Protein AF-A0A5S3SLP8-F1 (afdb_monomer_lite)

pLDDT: mean 83.0, std 17.19, range [32.06, 98.44]

Secondary structure (DSSP, 8-state):
-PPPEEEEETTT--EEEE---TTS------TTPPEEEEEEEE-TTT--EEEEEEEE-TTSS-EEEEESSEEEPPTT--HHHHHHHHHHHHHHHHHHHHHSTT---SHHHHHHHHHHHHHHHHHHHHHHHHHHHHT-HHHHHHHHHH-TTTTT----HHHHHH-TTHHHHHHHHHHHT--TT-HHHHHHHHHHHH---HHHHTTTTHHHHHHHHHHHHHHHHSTTB-TTSPBPP--HHHHHHHHHHHHHHHHHHHHHHHHHHHHHHHHHTT---

Radius of gyration: 22.59 Å; chains: 1; bounding box: 70×37×60 Å

Structure (mmCIF, N/CA/C/O backbone):
data_AF-A0A5S3SLP8-F1
#
_entry.id   AF-A0A5S3SLP8-F1
#
loop_
_atom_site.group_PDB
_atom_site.id
_atom_site.type_symbol
_atom_site.label_atom_id
_atom_site.label_alt_id
_atom_site.label_comp_id
_atom_site.label_asym_id
_atom_site.label_entity_id
_atom_site.label_seq_id
_atom_site.pdbx_PDB_ins_code
_atom_site.Cartn_x
_atom_site.Cartn_y
_atom_site.Cartn_z
_atom_site.occupancy
_atom_site.B_iso_or_equiv
_atom_site.auth_seq_id
_atom_site.auth_comp_id
_atom_site.auth_asym_id
_atom_site.auth_atom_id
_atom_site.pdbx_PDB_model_num
ATOM 1 N N . MET A 1 1 ? 23.711 5.338 30.219 1.00 40.81 1 MET A N 1
ATOM 2 C CA . MET A 1 1 ? 22.998 4.107 29.838 1.00 40.81 1 MET A CA 1
ATOM 3 C C . MET A 1 1 ? 23.118 4.057 28.333 1.00 40.81 1 MET A C 1
ATOM 5 O O . MET A 1 1 ? 22.823 5.072 27.714 1.00 40.81 1 MET A O 1
ATOM 9 N N . TYR A 1 2 ? 23.737 3.015 27.787 1.00 51.19 2 TYR A N 1
ATOM 10 C CA . TYR A 1 2 ? 23.925 2.900 26.341 1.00 51.19 2 TYR A CA 1
ATOM 11 C C . TYR A 1 2 ? 22.538 2.791 25.693 1.00 51.19 2 TYR A C 1
ATOM 13 O O . TYR A 1 2 ? 21.672 2.130 26.258 1.00 51.19 2 TYR A O 1
ATOM 21 N N . GLY A 1 3 ? 22.285 3.530 24.610 1.00 61.84 3 GLY A N 1
ATOM 22 C CA . GLY A 1 3 ? 20.971 3.528 23.962 1.00 61.84 3 GLY A CA 1
ATOM 23 C C . GLY A 1 3 ? 20.686 2.173 23.315 1.00 61.84 3 GLY A C 1
ATOM 24 O O . GLY A 1 3 ? 21.579 1.604 22.684 1.00 61.84 3 GLY A O 1
ATOM 25 N N . ASN A 1 4 ? 19.460 1.672 23.463 1.00 70.31 4 ASN A N 1
ATOM 26 C CA . ASN A 1 4 ? 19.037 0.428 22.827 1.00 70.31 4 ASN A CA 1
ATOM 27 C C . ASN A 1 4 ? 18.799 0.637 21.326 1.00 70.31 4 ASN A C 1
ATOM 29 O O . ASN A 1 4 ? 18.363 1.697 20.862 1.00 70.31 4 ASN A O 1
ATOM 33 N N . ILE A 1 5 ? 19.108 -0.397 20.547 1.00 73.75 5 ILE A N 1
ATOM 34 C CA . ILE A 1 5 ? 18.781 -0.478 19.129 1.00 73.75 5 ILE A CA 1
ATOM 35 C C . ILE A 1 5 ? 17.391 -1.081 18.995 1.00 73.75 5 ILE A C 1
ATOM 37 O O . ILE A 1 5 ? 17.247 -2.290 19.146 1.00 73.75 5 ILE A O 1
ATOM 41 N N . GLU A 1 6 ? 16.388 -0.266 18.671 1.00 76.25 6 GLU A N 1
ATOM 42 C CA . GLU A 1 6 ? 15.021 -0.736 18.433 1.00 76.25 6 GLU A CA 1
ATOM 43 C C . GLU A 1 6 ? 14.650 -0.674 16.949 1.00 76.25 6 GLU A C 1
ATOM 45 O O . GLU A 1 6 ? 14.863 0.329 16.262 1.00 76.25 6 GLU A O 1
ATOM 50 N N . PHE A 1 7 ? 14.113 -1.775 16.422 1.00 70.12 7 PHE A N 1
ATOM 51 C CA . PHE A 1 7 ? 13.743 -1.869 15.013 1.00 70.12 7 PHE A CA 1
ATOM 52 C C . PHE A 1 7 ? 12.682 -2.929 14.746 1.00 70.12 7 PHE A C 1
ATOM 54 O O . PHE A 1 7 ? 12.638 -3.984 15.383 1.00 70.12 7 PHE A O 1
ATOM 61 N N . TYR A 1 8 ? 11.861 -2.680 13.729 1.00 66.75 8 TYR A N 1
ATOM 62 C CA . TYR A 1 8 ? 10.931 -3.684 13.232 1.00 66.75 8 TYR A CA 1
ATOM 63 C C . TYR A 1 8 ? 11.592 -4.601 12.217 1.00 66.75 8 TYR A C 1
ATOM 65 O O . TYR A 1 8 ? 12.305 -4.172 11.305 1.00 66.75 8 TYR A O 1
ATOM 73 N N . CYS A 1 9 ? 11.296 -5.889 12.342 1.00 69.38 9 CYS A N 1
ATOM 74 C CA . CYS A 1 9 ? 11.726 -6.874 11.378 1.00 69.38 9 CYS A CA 1
ATOM 75 C C . CYS A 1 9 ? 11.052 -6.614 10.026 1.00 69.38 9 CYS A C 1
ATOM 77 O O . CYS A 1 9 ? 9.853 -6.845 9.882 1.00 69.38 9 CYS A O 1
ATOM 79 N N . SER A 1 10 ? 11.826 -6.248 9.003 1.00 64.38 10 SER A N 1
ATOM 80 C CA . SER A 1 10 ? 11.331 -6.050 7.628 1.00 64.38 10 SER A CA 1
ATOM 81 C C . SER A 1 10 ? 10.645 -7.279 7.020 1.00 64.38 10 SER A C 1
ATOM 83 O O . SER A 1 10 ? 9.911 -7.164 6.042 1.00 64.38 10 SER A O 1
ATOM 85 N N . ARG A 1 11 ? 10.854 -8.465 7.605 1.00 64.56 11 ARG A N 1
ATOM 86 C CA . ARG A 1 11 ? 10.256 -9.723 7.155 1.00 64.56 11 ARG A CA 1
ATOM 87 C C . ARG A 1 11 ? 8.951 -10.098 7.864 1.00 64.56 11 ARG A C 1
ATOM 89 O O . ARG A 1 11 ? 8.099 -10.708 7.226 1.00 64.56 11 ARG A O 1
ATOM 96 N N . CYS A 1 12 ? 8.804 -9.824 9.161 1.00 67.94 12 CYS A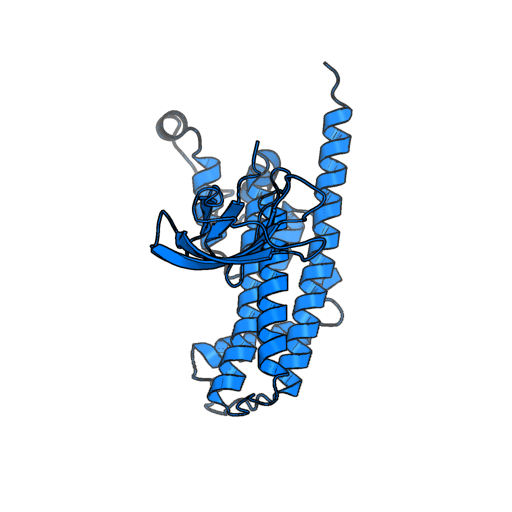 N 1
ATOM 97 C CA . CYS A 1 12 ? 7.648 -10.298 9.945 1.00 67.94 12 CYS A CA 1
ATOM 98 C C . CYS A 1 12 ? 6.959 -9.231 10.802 1.00 67.94 12 CYS A C 1
ATOM 100 O O . CYS A 1 12 ? 5.946 -9.538 11.419 1.00 67.94 12 CYS A O 1
ATOM 102 N N . GLY A 1 13 ? 7.482 -8.004 10.845 1.00 59.94 13 GLY A N 1
ATOM 103 C CA . GLY A 1 13 ? 6.907 -6.902 11.615 1.00 59.94 13 GLY A CA 1
ATOM 104 C C . GLY A 1 13 ? 7.132 -6.980 13.127 1.00 59.94 13 GLY A C 1
ATOM 105 O O . GLY A 1 13 ? 6.641 -6.118 13.839 1.00 59.94 13 GLY A O 1
ATOM 106 N N . GLU A 1 14 ? 7.868 -7.974 13.634 1.00 75.62 14 GLU A N 1
ATOM 107 C CA . GLU A 1 14 ? 8.203 -8.066 15.063 1.00 75.62 14 GLU A CA 1
ATOM 108 C C . GLU A 1 14 ? 9.099 -6.903 15.504 1.00 75.62 14 GLU A C 1
ATOM 110 O O . GLU A 1 14 ? 10.076 -6.596 14.811 1.00 75.62 14 GLU A O 1
ATOM 115 N N . LEU A 1 15 ? 8.821 -6.311 16.668 1.00 76.38 15 LEU A N 1
ATOM 116 C CA . LEU A 1 15 ? 9.717 -5.354 17.317 1.00 76.38 15 LEU A CA 1
ATOM 117 C C . LEU A 1 15 ? 10.920 -6.093 17.920 1.00 76.38 15 LEU A C 1
ATOM 119 O O . LEU A 1 15 ? 10.766 -7.035 18.692 1.00 76.38 15 LEU A O 1
ATOM 123 N N . ASN A 1 16 ? 12.129 -5.664 17.575 1.00 79.00 16 ASN A N 1
ATOM 124 C CA . ASN A 1 16 ? 13.376 -6.196 18.115 1.00 79.00 16 ASN A CA 1
ATOM 125 C C . ASN A 1 16 ? 14.099 -5.089 18.877 1.00 79.00 16 ASN A C 1
ATOM 127 O O . ASN A 1 16 ? 14.051 -3.931 18.468 1.00 79.00 16 ASN A O 1
ATOM 131 N N . SER A 1 17 ? 14.776 -5.470 19.957 1.00 81.62 17 SER A N 1
ATOM 132 C CA . SER A 1 17 ? 15.609 -4.587 20.768 1.00 81.62 17 SER A CA 1
ATOM 133 C C . SER A 1 17 ? 16.965 -5.254 20.985 1.00 81.62 17 SER A C 1
ATOM 135 O O . SER A 1 17 ? 17.019 -6.462 21.237 1.00 81.62 17 SER A O 1
ATOM 137 N N . HIS A 1 18 ? 18.051 -4.500 20.835 1.00 78.62 18 HIS A N 1
ATOM 138 C CA . HIS A 1 18 ? 19.418 -4.998 20.982 1.00 78.62 18 HIS A CA 1
ATOM 139 C C . HIS A 1 18 ? 20.309 -3.976 21.686 1.00 78.62 18 HIS A C 1
ATOM 141 O O . HIS A 1 18 ? 20.319 -2.801 21.324 1.00 78.62 18 HIS A O 1
ATOM 147 N N . GLU A 1 19 ? 21.073 -4.436 22.671 1.00 76.31 19 GLU A N 1
ATOM 148 C CA . GLU A 1 19 ? 22.111 -3.646 23.334 1.00 76.31 19 GLU A CA 1
ATOM 149 C C . GLU A 1 19 ? 23.450 -3.865 22.607 1.00 76.31 19 GLU A C 1
ATOM 151 O O . GLU A 1 19 ? 23.883 -5.015 22.506 1.00 76.31 19 GLU A O 1
ATOM 156 N N . PRO A 1 20 ? 24.120 -2.805 22.109 1.00 68.81 20 PRO A N 1
ATOM 157 C CA . PRO A 1 20 ? 25.417 -2.935 21.444 1.00 68.81 20 PRO A CA 1
ATOM 158 C C . PRO A 1 20 ? 26.460 -3.593 22.356 1.00 68.81 20 PRO A C 1
ATOM 160 O O . PRO A 1 20 ? 26.571 -3.258 23.541 1.00 68.81 20 PRO A O 1
ATOM 163 N N . ASP A 1 21 ? 27.254 -4.508 21.801 1.00 63.97 21 ASP A N 1
ATOM 164 C CA . ASP A 1 21 ? 28.176 -5.330 22.585 1.00 63.97 21 ASP A CA 1
ATOM 165 C C . ASP A 1 21 ? 29.423 -4.512 22.981 1.00 63.97 21 ASP A C 1
ATOM 167 O O . ASP A 1 21 ? 30.331 -4.276 22.188 1.00 63.97 21 ASP A O 1
ATOM 171 N N . SER A 1 22 ? 29.473 -4.034 24.228 1.00 56.09 22 SER A N 1
ATOM 172 C CA . SER A 1 22 ? 30.515 -3.103 24.711 1.00 56.09 22 SER A CA 1
ATOM 173 C C . SER A 1 22 ? 31.874 -3.747 25.047 1.00 56.09 22 SER A C 1
ATOM 175 O O . SER A 1 22 ? 32.795 -3.042 25.463 1.00 56.09 22 SER A O 1
ATOM 177 N N . ASN A 1 23 ? 32.010 -5.072 24.902 1.00 52.19 23 ASN A N 1
ATOM 178 C CA . ASN A 1 23 ? 33.017 -5.861 25.625 1.00 52.19 23 ASN A CA 1
ATOM 179 C C . ASN A 1 23 ? 34.124 -6.542 24.802 1.00 52.19 23 ASN A C 1
ATOM 181 O O . ASN A 1 23 ? 34.893 -7.299 25.391 1.00 52.19 23 ASN A O 1
ATOM 185 N N . ASN A 1 24 ? 34.290 -6.275 23.505 1.00 41.56 24 ASN A N 1
ATOM 186 C CA . ASN A 1 24 ? 35.429 -6.831 22.759 1.00 41.56 24 ASN A CA 1
ATOM 187 C C . ASN A 1 24 ? 36.393 -5.736 22.280 1.00 41.56 24 ASN A C 1
ATOM 189 O O . ASN A 1 24 ? 36.120 -5.028 21.321 1.00 41.56 24 ASN A O 1
ATOM 193 N N . ASP A 1 25 ? 37.523 -5.626 22.990 1.00 46.84 25 ASP A N 1
ATOM 194 C CA . ASP A 1 25 ? 38.780 -4.969 22.602 1.00 46.84 25 ASP A CA 1
ATOM 195 C C . ASP A 1 25 ? 38.678 -3.599 21.901 1.00 46.84 25 ASP A C 1
ATOM 197 O O . ASP A 1 25 ? 39.243 -3.381 20.830 1.00 46.84 25 ASP A O 1
ATOM 201 N N . LEU A 1 26 ? 38.111 -2.612 22.605 1.00 45.84 26 LEU A N 1
ATOM 202 C CA . LEU A 1 26 ? 38.435 -1.185 22.430 1.00 45.84 26 LEU A CA 1
ATOM 203 C C . LEU A 1 26 ? 39.895 -0.925 22.852 1.00 45.84 26 LEU A C 1
ATOM 205 O O . LEU A 1 26 ? 40.196 -0.258 23.846 1.00 45.84 26 LEU A O 1
ATOM 209 N N . SER A 1 27 ? 40.835 -1.502 22.112 1.00 41.22 27 SER A N 1
ATOM 210 C CA . SER A 1 27 ? 42.253 -1.198 22.234 1.00 41.22 27 SER A CA 1
ATOM 211 C C . SER A 1 27 ? 42.516 0.164 21.595 1.00 41.22 27 SER A C 1
ATOM 213 O O . SER A 1 27 ? 42.916 0.256 20.446 1.00 41.22 27 SER A O 1
ATOM 215 N N . LEU A 1 28 ? 42.246 1.216 22.380 1.00 42.84 28 LEU A N 1
ATOM 216 C CA . LEU A 1 28 ? 42.782 2.580 22.280 1.00 42.84 28 LEU A CA 1
ATOM 217 C C . LEU A 1 28 ? 43.239 2.979 20.864 1.00 42.84 28 LEU A C 1
ATOM 219 O O . LEU A 1 28 ? 44.439 3.118 20.611 1.00 42.84 28 LEU A O 1
ATOM 223 N N . ALA A 1 29 ? 42.288 3.185 19.952 1.00 41.22 29 ALA A N 1
ATOM 224 C CA . ALA A 1 29 ? 42.573 3.923 18.733 1.00 41.22 29 ALA A CA 1
ATOM 225 C C . ALA A 1 29 ? 42.853 5.389 19.099 1.00 41.22 29 ALA A C 1
ATOM 227 O O . ALA A 1 29 ? 42.194 6.001 19.941 1.00 41.22 29 ALA A O 1
ATOM 228 N N . ILE A 1 30 ? 43.928 5.890 18.512 1.00 48.06 30 ILE A N 1
ATOM 229 C CA . ILE A 1 30 ? 44.564 7.177 18.769 1.00 48.06 30 ILE A CA 1
ATOM 230 C C . ILE A 1 30 ? 43.663 8.303 18.234 1.00 48.06 30 ILE A C 1
ATOM 232 O O . ILE A 1 30 ? 43.113 8.166 17.151 1.00 48.06 30 ILE A O 1
ATOM 236 N N . ASP A 1 31 ? 43.534 9.386 19.009 1.00 48.47 31 ASP A N 1
ATOM 237 C CA . ASP A 1 31 ? 42.938 10.696 18.684 1.00 48.47 31 ASP A CA 1
ATOM 238 C C . ASP A 1 31 ? 42.087 10.805 17.395 1.00 48.47 31 ASP A C 1
ATOM 240 O O . ASP A 1 31 ? 42.605 11.012 16.298 1.00 48.47 31 ASP A O 1
ATOM 244 N N . GLY A 1 32 ? 40.760 10.852 17.567 1.00 51.91 32 GLY A N 1
ATOM 245 C CA . GLY A 1 32 ? 39.862 11.597 16.672 1.00 51.91 32 GLY A CA 1
ATOM 246 C C . GLY A 1 32 ? 39.169 10.839 15.534 1.00 51.91 32 GLY A C 1
ATOM 247 O O . GLY A 1 32 ? 38.453 11.483 14.768 1.00 51.91 32 GLY A O 1
ATOM 248 N N . GLU A 1 33 ? 39.321 9.519 15.412 1.00 52.38 33 GLU A N 1
ATOM 249 C CA . GLU A 1 33 ? 38.606 8.726 14.397 1.00 52.38 33 GLU A CA 1
ATOM 250 C C . GLU A 1 33 ? 37.292 8.128 14.937 1.00 52.38 33 GLU A C 1
ATOM 252 O O . GLU A 1 33 ? 37.231 7.632 16.061 1.00 52.38 33 GLU A O 1
ATOM 257 N N . VAL A 1 34 ? 36.224 8.196 14.129 1.00 55.41 34 VAL A N 1
ATOM 258 C CA . VAL A 1 34 ? 34.933 7.540 14.403 1.00 55.41 34 VAL A CA 1
ATOM 259 C C . VAL A 1 34 ? 35.096 6.046 14.138 1.00 55.41 34 VAL A C 1
ATOM 261 O O . VAL A 1 34 ? 35.425 5.641 13.024 1.00 55.41 34 VAL A O 1
ATOM 264 N N . GLU A 1 35 ? 34.880 5.223 15.160 1.00 60.88 35 GLU A N 1
ATOM 265 C CA . GLU A 1 35 ? 35.029 3.772 15.052 1.00 60.88 35 GLU A CA 1
ATOM 266 C C . GLU A 1 35 ? 33.720 3.155 14.549 1.00 60.88 35 GLU A C 1
ATOM 268 O O . GLU A 1 35 ? 32.666 3.400 15.136 1.00 60.88 35 GLU A O 1
ATOM 273 N N . HIS A 1 36 ? 33.781 2.379 13.461 1.00 63.38 36 HIS A N 1
ATOM 274 C CA . HIS A 1 36 ? 32.626 1.726 12.837 1.00 63.38 36 HIS A CA 1
ATOM 275 C C . HIS A 1 36 ? 32.693 0.204 13.025 1.00 63.38 36 HIS A C 1
ATOM 277 O O . HIS A 1 36 ? 33.686 -0.428 12.661 1.00 63.38 36 HIS A O 1
ATOM 283 N N . GLN A 1 37 ? 31.611 -0.399 13.509 1.00 73.31 37 GLN A N 1
ATOM 284 C CA . GLN A 1 37 ? 31.454 -1.839 13.689 1.00 73.31 37 GLN A CA 1
ATOM 285 C C . GLN A 1 37 ? 30.209 -2.329 12.951 1.00 73.31 37 GLN A C 1
ATOM 287 O O . GLN A 1 37 ? 29.137 -1.743 13.060 1.00 73.31 37 GLN A O 1
ATOM 292 N N . LEU A 1 38 ? 30.339 -3.430 12.213 1.00 70.88 38 LEU A N 1
ATOM 293 C CA . LEU A 1 38 ? 29.199 -4.125 11.621 1.00 70.88 38 LEU A CA 1
ATOM 294 C C . LEU A 1 38 ? 28.764 -5.265 12.546 1.00 70.88 38 LEU A C 1
ATOM 296 O O . LEU A 1 38 ? 29.514 -6.218 12.754 1.00 70.88 38 LEU A O 1
ATOM 300 N N . GLU A 1 39 ? 27.540 -5.195 13.048 1.00 80.38 39 GLU A N 1
ATOM 301 C CA . GLU A 1 39 ? 26.877 -6.265 13.786 1.00 80.38 39 GLU A CA 1
ATOM 302 C C . GLU A 1 39 ? 25.822 -6.954 12.911 1.00 80.38 39 GLU A C 1
ATOM 304 O O . GLU A 1 39 ? 25.198 -6.336 12.045 1.00 80.38 39 GLU A O 1
ATOM 309 N N . ILE A 1 40 ? 25.619 -8.256 13.129 1.00 81.56 40 ILE A N 1
ATOM 310 C CA . ILE A 1 40 ? 24.535 -9.017 12.500 1.00 81.56 40 ILE A CA 1
ATOM 311 C C . ILE A 1 40 ? 23.567 -9.453 13.595 1.00 81.56 40 ILE A C 1
ATOM 313 O O . ILE A 1 40 ? 23.874 -10.342 14.388 1.00 81.56 40 ILE A O 1
ATOM 317 N N . LEU A 1 41 ? 22.389 -8.836 13.610 1.00 84.38 41 LEU A N 1
ATOM 318 C CA . LEU A 1 41 ? 21.315 -9.132 14.555 1.00 84.38 41 LEU A CA 1
ATOM 319 C C . LEU A 1 41 ? 20.297 -10.061 13.909 1.00 84.38 41 LEU A C 1
ATOM 321 O O . LEU A 1 41 ? 20.067 -9.975 12.710 1.00 84.38 41 LEU A O 1
ATOM 325 N N . ASN A 1 42 ? 19.646 -10.928 14.680 1.00 84.50 42 ASN A N 1
ATOM 326 C CA . ASN A 1 42 ? 18.599 -11.806 14.155 1.00 84.50 42 ASN A CA 1
ATOM 327 C C . ASN A 1 42 ? 17.248 -11.442 14.763 1.00 84.50 42 ASN A C 1
ATOM 329 O O . ASN A 1 42 ? 17.159 -11.225 15.969 1.00 84.50 42 ASN A O 1
ATOM 333 N N . CYS A 1 43 ? 16.190 -11.435 13.945 1.00 81.00 43 CYS A N 1
ATOM 334 C CA . CYS A 1 43 ? 14.832 -11.261 14.453 1.00 81.00 43 CYS A CA 1
ATOM 335 C C . CYS A 1 43 ? 14.511 -12.334 15.500 1.00 81.00 43 CYS A C 1
ATOM 337 O O . CYS A 1 43 ? 14.633 -13.526 15.210 1.00 81.00 43 CYS A O 1
ATOM 339 N N . THR A 1 44 ? 14.017 -11.921 16.663 1.00 87.38 44 THR A N 1
ATOM 340 C CA . THR A 1 44 ? 13.615 -12.807 17.764 1.00 87.38 44 THR A CA 1
ATOM 341 C C . THR A 1 44 ? 12.474 -13.752 17.385 1.00 87.38 44 THR A C 1
ATOM 343 O O . THR A 1 44 ? 12.411 -14.870 17.890 1.00 87.38 44 THR A O 1
ATOM 346 N N . ASN A 1 45 ? 11.599 -13.334 16.466 1.00 82.25 45 ASN A N 1
ATOM 347 C CA . ASN A 1 45 ? 10.458 -14.122 16.004 1.00 82.25 45 ASN A CA 1
ATOM 348 C C . ASN A 1 45 ? 10.798 -15.000 14.782 1.00 82.25 45 ASN A C 1
ATOM 350 O O . ASN A 1 45 ? 10.649 -16.219 14.828 1.00 82.25 45 ASN A O 1
ATOM 354 N N . CYS A 1 46 ? 11.293 -14.416 13.682 1.00 81.50 46 CYS A N 1
ATOM 355 C CA . CYS A 1 46 ? 11.476 -15.152 12.418 1.00 81.50 46 CYS A CA 1
ATOM 356 C C . CYS A 1 46 ? 12.931 -15.490 12.046 1.00 81.50 46 CYS A C 1
ATOM 358 O O . CYS A 1 46 ? 13.163 -16.112 11.006 1.00 81.50 46 CYS A O 1
ATOM 360 N N . GLY A 1 47 ? 13.912 -15.054 12.843 1.00 84.62 47 GLY A N 1
ATOM 361 C CA . GLY A 1 47 ? 15.336 -15.304 12.600 1.00 84.62 47 GLY A CA 1
ATOM 362 C C . GLY A 1 47 ? 15.931 -14.580 11.388 1.00 84.62 47 GLY A C 1
ATOM 363 O O . GLY A 1 47 ? 17.008 -14.953 10.935 1.00 84.62 47 GLY A O 1
ATOM 364 N N . ASN A 1 48 ? 15.244 -13.582 10.817 1.00 79.50 48 ASN A N 1
ATOM 365 C CA . ASN A 1 48 ? 15.794 -12.787 9.717 1.00 79.50 48 ASN A CA 1
ATOM 366 C C . ASN A 1 48 ? 17.050 -12.026 10.177 1.00 79.50 48 ASN A C 1
ATOM 368 O O . ASN A 1 48 ? 16.948 -11.344 11.198 1.00 79.50 48 ASN A O 1
ATOM 372 N N . PRO A 1 49 ? 18.183 -12.106 9.460 1.00 82.62 49 PRO A N 1
ATOM 373 C CA . PRO A 1 49 ? 19.374 -11.348 9.811 1.00 82.62 49 PRO A CA 1
ATOM 374 C C . PRO A 1 49 ? 19.233 -9.874 9.403 1.00 82.62 49 PRO A C 1
ATOM 376 O O . PRO A 1 49 ? 18.657 -9.565 8.363 1.00 82.62 49 PRO A O 1
ATOM 379 N N . PHE A 1 50 ? 19.803 -8.980 10.204 1.00 76.19 50 PHE A N 1
ATOM 380 C CA . PHE A 1 50 ? 19.908 -7.544 9.973 1.00 76.19 50 PHE A CA 1
ATOM 381 C C . PHE A 1 50 ? 21.354 -7.132 10.125 1.00 76.19 50 PHE A C 1
ATOM 383 O O . PHE A 1 50 ? 21.981 -7.415 11.142 1.00 76.19 50 PHE A O 1
ATOM 390 N N . GLN A 1 51 ? 21.867 -6.430 9.128 1.00 78.81 51 GLN A N 1
ATOM 391 C CA . GLN A 1 51 ? 23.165 -5.786 9.227 1.00 78.81 51 GLN A CA 1
ATOM 392 C C . GLN A 1 51 ? 22.995 -4.418 9.881 1.00 78.81 51 GLN A C 1
ATOM 394 O O . GLN A 1 51 ? 22.239 -3.585 9.379 1.00 78.81 51 GLN A O 1
ATOM 399 N N . VAL A 1 52 ? 23.694 -4.203 10.989 1.00 76.00 52 VAL A N 1
ATOM 400 C CA . VAL A 1 52 ? 23.669 -2.967 11.767 1.00 76.00 52 VAL A CA 1
ATOM 401 C C . VAL A 1 52 ? 25.067 -2.390 11.804 1.00 76.00 52 VAL A C 1
ATOM 403 O O . VAL A 1 52 ? 25.986 -3.015 12.317 1.00 76.00 52 VAL A O 1
ATOM 406 N N . HIS A 1 53 ? 25.238 -1.197 11.256 1.00 71.44 53 HIS A N 1
ATOM 407 C CA . HIS A 1 53 ? 26.476 -0.443 11.402 1.00 71.44 53 HIS A CA 1
ATOM 408 C C . HIS A 1 53 ? 26.372 0.402 12.658 1.00 71.44 53 HIS A C 1
ATOM 410 O O . HIS A 1 53 ? 25.531 1.290 12.696 1.00 71.44 53 HIS A O 1
ATOM 416 N N . VAL A 1 54 ? 27.198 0.134 13.661 1.00 71.88 54 VAL A N 1
ATOM 417 C CA . VAL A 1 54 ? 27.311 0.893 14.907 1.00 71.88 54 VAL A CA 1
ATOM 418 C C . VAL A 1 54 ? 28.553 1.772 14.816 1.00 71.88 54 VAL A C 1
ATOM 420 O O . VAL A 1 54 ? 29.619 1.308 14.428 1.00 71.88 54 VAL A O 1
ATOM 423 N N . SER A 1 55 ? 28.422 3.051 15.136 1.00 68.44 55 SER A N 1
ATOM 424 C CA . SER A 1 55 ? 29.501 4.032 15.126 1.00 68.44 55 SER A CA 1
ATOM 425 C C . SER A 1 55 ? 29.622 4.661 16.505 1.00 68.44 55 SER A C 1
ATOM 427 O O . SER A 1 55 ? 28.617 5.075 17.083 1.00 68.44 55 SER A O 1
ATOM 429 N N . LYS A 1 56 ? 30.839 4.742 17.038 1.00 65.88 56 LYS A N 1
ATOM 430 C CA . LYS A 1 56 ? 31.106 5.402 18.318 1.00 65.88 56 LYS A CA 1
ATOM 431 C C . LYS A 1 56 ? 31.707 6.777 18.066 1.00 65.88 56 LYS A C 1
ATOM 433 O O . LYS A 1 56 ? 32.781 6.885 17.476 1.00 65.88 56 LYS A O 1
ATOM 438 N N . ASP A 1 57 ? 31.028 7.820 18.531 1.00 62.00 57 ASP A N 1
ATOM 439 C CA . ASP A 1 57 ? 31.597 9.165 18.534 1.00 62.00 57 ASP A CA 1
ATOM 440 C C . ASP A 1 57 ? 32.679 9.249 19.627 1.00 62.00 57 ASP A C 1
ATOM 442 O O . ASP A 1 57 ? 32.382 9.025 20.800 1.00 62.00 57 ASP A O 1
ATOM 446 N N . PRO A 1 58 ? 33.939 9.574 19.299 1.00 58.31 58 PRO A 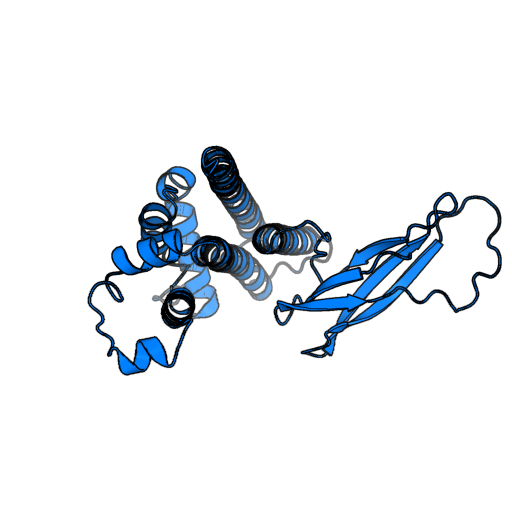N 1
ATOM 447 C CA . PRO A 1 58 ? 34.998 9.689 20.299 1.00 58.31 58 PRO A CA 1
ATOM 448 C C . PRO A 1 58 ? 34.751 10.805 21.332 1.00 58.31 58 PRO A C 1
ATOM 450 O O . PRO A 1 58 ? 35.344 10.774 22.411 1.00 58.31 58 PRO A O 1
ATOM 453 N N . ASN A 1 59 ? 33.873 11.773 21.040 1.00 60.06 59 ASN A N 1
ATOM 454 C CA . ASN A 1 59 ? 33.554 12.896 21.925 1.00 60.06 59 ASN A CA 1
ATOM 455 C C . ASN A 1 59 ? 32.279 12.693 22.760 1.00 60.06 59 ASN A C 1
ATOM 457 O O . ASN A 1 59 ? 31.982 13.527 23.622 1.00 60.06 59 ASN A O 1
ATOM 461 N N . SER A 1 60 ? 31.526 11.608 22.548 1.00 59.56 60 SER A N 1
ATOM 462 C CA . SER A 1 60 ? 30.321 11.303 23.321 1.00 59.56 60 SER A CA 1
ATOM 463 C C . SER A 1 60 ? 30.235 9.819 23.698 1.00 59.56 60 SER A C 1
ATOM 465 O O . SER A 1 60 ? 30.826 8.945 23.084 1.00 59.56 60 SER A O 1
ATOM 467 N N . LEU A 1 61 ? 29.502 9.498 24.767 1.00 57.53 61 LEU A N 1
ATOM 468 C CA . LEU A 1 61 ? 29.228 8.101 25.152 1.00 57.53 61 LEU A CA 1
ATOM 469 C C . LEU A 1 61 ? 28.074 7.486 24.335 1.00 57.53 61 LEU A C 1
ATOM 471 O O . LEU A 1 61 ? 27.532 6.451 24.723 1.00 57.53 61 LEU A O 1
ATOM 475 N N . ASN A 1 62 ? 27.680 8.140 23.241 1.00 55.56 62 ASN A N 1
ATOM 476 C CA . ASN A 1 62 ? 26.548 7.752 22.417 1.00 55.56 62 ASN A CA 1
ATOM 477 C C . ASN A 1 62 ? 27.023 6.935 21.213 1.00 55.56 62 ASN A C 1
ATOM 479 O O . ASN A 1 62 ? 28.083 7.191 20.641 1.00 55.56 62 ASN A O 1
ATOM 483 N N . PHE A 1 63 ? 26.208 5.955 20.835 1.00 61.00 63 PHE A N 1
ATOM 484 C CA . PHE A 1 63 ? 26.394 5.175 19.622 1.00 61.00 63 PHE A CA 1
ATOM 485 C C . PHE A 1 63 ? 25.392 5.639 18.567 1.00 61.00 63 PHE A C 1
ATOM 487 O O . PHE A 1 63 ? 24.191 5.694 18.838 1.00 61.00 63 PHE A O 1
ATOM 494 N N . ASP A 1 64 ? 25.879 5.916 17.363 1.00 59.50 64 ASP A N 1
ATOM 495 C CA . ASP A 1 64 ? 25.040 6.063 16.178 1.00 59.50 64 ASP A CA 1
ATOM 496 C C . ASP A 1 64 ? 24.919 4.711 15.485 1.00 59.50 64 ASP A C 1
ATOM 498 O O . ASP A 1 64 ? 25.895 3.972 15.397 1.00 59.50 64 ASP A O 1
ATOM 502 N N . TYR A 1 65 ? 23.736 4.360 14.981 1.00 62.81 65 TYR A N 1
ATOM 503 C CA . TYR A 1 65 ? 23.561 3.091 14.279 1.00 62.81 65 TYR A CA 1
ATOM 504 C C . TYR A 1 65 ? 22.655 3.175 13.052 1.00 62.81 65 TYR A C 1
ATOM 506 O O . TYR A 1 65 ? 21.673 3.919 13.038 1.00 62.81 65 TYR A O 1
ATOM 514 N N . HIS A 1 66 ? 22.976 2.372 12.035 1.00 63.62 66 HIS A N 1
ATOM 515 C CA . HIS A 1 66 ? 22.259 2.275 10.763 1.00 63.62 66 HIS A CA 1
ATOM 516 C C . HIS A 1 66 ? 21.941 0.812 10.419 1.00 63.62 66 HIS A C 1
ATOM 518 O O . HIS A 1 66 ? 22.849 -0.008 10.279 1.00 63.62 66 HIS A O 1
ATOM 524 N N . LEU A 1 67 ? 20.658 0.484 10.243 1.00 65.06 67 LEU A N 1
ATOM 525 C CA . LEU A 1 67 ? 20.193 -0.832 9.790 1.00 65.06 67 LEU A CA 1
ATOM 526 C C . LEU A 1 67 ? 20.152 -0.879 8.258 1.00 65.06 67 LEU A C 1
ATOM 528 O O . LEU A 1 67 ? 19.509 -0.037 7.640 1.00 65.06 67 LEU A O 1
ATOM 532 N N . ASN A 1 68 ? 20.784 -1.876 7.635 1.00 61.44 68 ASN A N 1
ATOM 533 C CA . ASN A 1 68 ? 20.711 -2.047 6.175 1.00 61.44 68 ASN A CA 1
ATOM 534 C C . ASN A 1 68 ? 19.368 -2.636 5.715 1.00 61.44 68 ASN A C 1
ATOM 536 O O . ASN A 1 68 ? 18.955 -2.367 4.594 1.00 61.44 68 ASN A O 1
ATOM 540 N N . ASP A 1 69 ? 18.690 -3.413 6.570 1.00 56.84 69 ASP A N 1
ATOM 541 C CA . ASP A 1 69 ? 17.495 -4.198 6.212 1.00 56.84 69 ASP A CA 1
ATOM 542 C C . ASP A 1 69 ? 16.285 -3.912 7.114 1.00 56.84 69 ASP A C 1
ATOM 544 O O . ASP A 1 69 ? 15.438 -4.779 7.328 1.00 56.84 69 ASP A O 1
ATOM 548 N N . GLY A 1 70 ? 16.169 -2.718 7.687 1.00 52.25 70 GLY A N 1
ATOM 549 C CA . GLY A 1 70 ? 15.097 -2.438 8.635 1.00 52.25 70 GLY A CA 1
ATOM 550 C C . GLY A 1 70 ? 14.881 -0.960 8.870 1.00 52.25 70 GLY A C 1
ATOM 551 O O . GLY A 1 70 ? 15.762 -0.136 8.642 1.00 52.25 70 GLY A O 1
ATOM 552 N N . TYR A 1 71 ? 13.685 -0.643 9.345 1.00 53.00 71 TYR A N 1
ATOM 553 C CA . TYR A 1 71 ? 13.351 0.696 9.781 1.00 53.00 71 TYR A CA 1
ATOM 554 C C . TYR A 1 71 ? 13.544 0.793 11.304 1.00 53.00 71 TYR A C 1
ATOM 556 O O . TYR A 1 71 ? 12.942 0.019 12.055 1.00 53.00 71 TYR A O 1
ATOM 564 N N . LYS A 1 72 ? 14.416 1.709 11.745 1.00 55.66 72 LYS A N 1
ATOM 565 C CA . LYS A 1 72 ? 14.629 2.056 13.159 1.00 55.66 72 LYS A CA 1
ATOM 566 C C . LYS A 1 72 ? 13.436 2.876 13.638 1.00 55.66 72 LYS A C 1
ATOM 568 O O . LYS A 1 72 ? 13.202 3.951 13.093 1.00 55.66 72 LYS A O 1
ATOM 573 N N . LEU A 1 73 ? 12.741 2.408 14.668 1.00 50.09 73 LEU A N 1
ATOM 574 C CA . LEU A 1 73 ? 11.877 3.289 15.447 1.00 50.09 73 LEU A CA 1
ATOM 575 C C . LEU A 1 73 ? 12.758 4.106 16.391 1.00 50.09 73 LEU A C 1
ATOM 577 O O . LEU A 1 73 ? 13.602 3.550 17.090 1.00 50.09 73 LEU A O 1
ATOM 581 N N . GLY A 1 74 ? 12.570 5.422 16.428 1.00 54.41 74 GLY A N 1
ATOM 582 C CA . GLY A 1 74 ? 12.973 6.176 17.617 1.00 54.41 74 GLY A CA 1
ATOM 583 C C . GLY A 1 74 ? 12.066 5.820 18.801 1.00 54.41 74 GLY A C 1
ATOM 584 O O . GLY A 1 74 ? 10.895 5.523 18.587 1.00 54.41 74 GLY A O 1
ATOM 585 N N . GLU A 1 75 ? 12.570 5.907 20.036 1.00 46.41 75 GLU A N 1
ATOM 586 C CA . GLU A 1 75 ? 11.794 5.640 21.270 1.00 46.41 75 GLU A CA 1
ATOM 587 C C . GLU A 1 75 ? 10.505 6.493 21.384 1.00 46.41 75 GLU A C 1
ATOM 589 O O . GLU A 1 75 ? 9.580 6.135 22.108 1.00 46.41 75 GLU A O 1
ATOM 594 N N . GLU A 1 76 ? 10.409 7.605 20.644 1.00 56.78 76 GLU A N 1
ATOM 595 C CA . GLU A 1 76 ? 9.246 8.509 20.606 1.00 56.78 76 GLU A CA 1
ATOM 596 C C . GLU A 1 76 ? 8.376 8.360 19.340 1.00 56.78 76 GLU A C 1
ATOM 598 O O . GLU A 1 76 ? 7.442 9.134 19.119 1.00 56.78 76 GLU A O 1
ATOM 603 N N . GLU A 1 77 ? 8.683 7.407 18.461 1.00 64.12 77 GLU A N 1
ATOM 604 C CA . GLU A 1 77 ? 8.104 7.350 17.122 1.00 64.12 77 GLU A CA 1
ATOM 605 C C . GLU A 1 77 ? 6.868 6.438 17.043 1.00 64.12 77 GLU A C 1
ATOM 607 O O . GLU A 1 77 ? 6.872 5.300 17.507 1.00 64.12 77 GLU A O 1
ATOM 612 N N . SER A 1 78 ? 5.780 6.934 16.440 1.00 78.56 78 SER A N 1
ATOM 613 C CA . SER A 1 78 ? 4.522 6.184 16.345 1.00 78.56 78 SER A CA 1
ATOM 614 C C . SER A 1 78 ? 4.585 5.044 15.316 1.00 78.56 78 SER A C 1
ATOM 616 O O . SER A 1 78 ? 5.323 5.110 14.331 1.00 78.56 78 SER A O 1
ATOM 618 N N . GLU A 1 79 ? 3.743 4.015 15.492 1.00 80.81 79 GLU A N 1
ATOM 619 C CA . GLU A 1 79 ? 3.587 2.898 14.534 1.00 80.81 79 GLU A CA 1
ATOM 620 C C . GLU A 1 79 ? 3.329 3.411 13.105 1.00 80.81 79 GLU A C 1
ATOM 622 O O . GLU A 1 79 ? 3.909 2.922 12.137 1.00 80.81 79 GLU A O 1
ATOM 627 N N . TYR A 1 80 ? 2.522 4.467 12.973 1.00 87.62 80 TYR A N 1
ATOM 628 C CA . TYR A 1 80 ? 2.239 5.099 11.688 1.00 87.62 80 TYR A CA 1
ATOM 629 C C . TYR A 1 80 ? 3.484 5.716 11.026 1.00 87.62 80 TYR A C 1
ATOM 631 O O . TYR A 1 80 ? 3.680 5.567 9.816 1.00 87.62 80 TYR A O 1
ATOM 639 N N . GLN A 1 81 ? 4.349 6.386 11.793 1.00 83.19 81 GLN A N 1
ATOM 640 C CA . GLN A 1 81 ? 5.592 6.936 11.246 1.00 83.19 81 GLN A CA 1
ATOM 641 C C . GLN A 1 81 ? 6.502 5.823 10.715 1.00 83.19 81 GLN A C 1
ATOM 643 O O . GLN A 1 81 ? 7.088 5.964 9.640 1.00 83.19 81 GLN A O 1
ATOM 648 N N . ALA A 1 82 ? 6.533 4.672 11.392 1.00 78.75 82 ALA A N 1
ATOM 649 C CA . ALA A 1 82 ? 7.252 3.493 10.917 1.00 78.75 82 ALA A CA 1
ATOM 650 C C . ALA A 1 82 ? 6.749 3.008 9.549 1.00 78.75 82 ALA A C 1
ATOM 652 O O . ALA A 1 82 ? 7.547 2.734 8.650 1.00 78.75 82 ALA A O 1
ATOM 653 N N . VAL A 1 83 ? 5.424 2.957 9.370 1.00 85.81 83 VAL A N 1
ATOM 654 C CA . VAL A 1 83 ? 4.781 2.591 8.098 1.00 85.81 83 VAL A CA 1
ATOM 655 C C . VAL A 1 83 ? 5.201 3.538 6.974 1.00 85.81 83 VAL A C 1
ATOM 657 O O . VAL A 1 83 ? 5.589 3.089 5.893 1.00 85.81 83 VAL A O 1
ATOM 660 N N . PHE A 1 84 ? 5.167 4.849 7.223 1.00 87.12 84 PHE A N 1
ATOM 661 C CA . PHE A 1 84 ? 5.572 5.846 6.233 1.00 87.12 84 PHE A CA 1
ATOM 662 C C . PHE A 1 84 ? 7.039 5.699 5.831 1.00 87.12 84 PHE A C 1
ATOM 664 O O . PHE A 1 84 ? 7.343 5.565 4.642 1.00 87.12 84 PHE A O 1
ATOM 671 N N . LYS A 1 85 ? 7.956 5.662 6.799 1.00 80.56 85 LYS A N 1
ATOM 672 C CA . LYS A 1 85 ? 9.384 5.594 6.479 1.00 80.56 85 LYS A CA 1
ATOM 673 C C . LYS A 1 85 ? 9.785 4.250 5.872 1.00 80.56 85 LYS A C 1
ATOM 675 O O . LYS A 1 85 ? 10.654 4.226 5.005 1.00 80.56 85 LYS A O 1
ATOM 680 N N . SER A 1 86 ? 9.113 3.154 6.231 1.00 81.75 86 SER A N 1
ATOM 681 C CA . SER A 1 86 ? 9.276 1.865 5.546 1.00 81.75 86 SER A CA 1
ATOM 682 C C . SER A 1 86 ? 8.901 1.956 4.063 1.00 81.75 86 SER A C 1
ATOM 684 O O . SER A 1 86 ? 9.647 1.488 3.200 1.00 81.75 86 SER A O 1
ATOM 686 N N . ALA A 1 87 ? 7.780 2.606 3.736 1.00 87.19 87 ALA A N 1
ATOM 687 C CA . ALA A 1 87 ? 7.359 2.779 2.350 1.00 87.19 87 ALA A CA 1
ATOM 688 C C . ALA A 1 87 ? 8.345 3.644 1.542 1.00 87.19 87 ALA A C 1
ATOM 690 O O . ALA A 1 87 ? 8.684 3.284 0.412 1.00 87.19 87 ALA A O 1
ATOM 691 N N . VAL A 1 88 ? 8.850 4.731 2.137 1.00 84.44 88 VAL A N 1
ATOM 692 C CA . VAL A 1 88 ? 9.894 5.584 1.540 1.00 84.44 88 VAL A CA 1
ATOM 693 C C . VAL A 1 88 ? 11.175 4.786 1.301 1.00 84.44 88 VAL A C 1
ATOM 695 O O . VAL A 1 88 ? 11.650 4.725 0.169 1.00 84.44 88 VAL A O 1
ATOM 698 N N . PHE A 1 89 ? 11.671 4.083 2.321 1.00 82.88 89 PHE A N 1
ATOM 699 C CA . PHE A 1 89 ? 12.867 3.249 2.212 1.00 82.88 89 PHE A CA 1
ATOM 700 C C . PHE A 1 89 ? 12.748 2.215 1.085 1.00 82.88 89 PHE A C 1
ATOM 702 O O . PHE A 1 89 ? 13.658 2.073 0.271 1.00 82.88 89 PHE A O 1
ATOM 709 N N . ASN A 1 90 ? 11.608 1.526 0.978 1.00 85.88 90 ASN A N 1
ATOM 710 C CA . ASN A 1 90 ? 11.385 0.532 -0.072 1.00 85.88 90 ASN A CA 1
ATOM 711 C C . ASN A 1 90 ? 11.454 1.138 -1.485 1.00 85.88 90 ASN A C 1
ATOM 713 O O . ASN A 1 90 ? 11.968 0.500 -2.407 1.00 85.88 90 ASN A O 1
ATOM 717 N N . LEU A 1 91 ? 10.941 2.357 -1.674 1.00 88.50 91 LEU A N 1
ATOM 718 C CA . LEU A 1 91 ? 11.010 3.064 -2.957 1.00 88.50 91 LEU A CA 1
ATOM 719 C C . LEU A 1 91 ? 12.416 3.589 -3.248 1.00 88.50 91 LEU A C 1
ATOM 721 O O . LEU A 1 91 ? 12.847 3.538 -4.403 1.00 88.50 91 LEU A O 1
ATOM 725 N N . ASP A 1 92 ? 13.147 4.020 -2.224 1.00 82.62 92 ASP A N 1
ATOM 726 C CA . ASP A 1 92 ? 14.535 4.461 -2.350 1.00 82.62 92 ASP A CA 1
ATOM 727 C C . ASP A 1 92 ? 15.455 3.298 -2.726 1.00 82.62 92 ASP A C 1
ATOM 729 O O . ASP A 1 92 ? 16.223 3.418 -3.679 1.00 82.62 92 ASP A O 1
ATOM 733 N N . GLN A 1 93 ? 15.322 2.138 -2.073 1.00 85.00 93 GLN A N 1
ATOM 734 C CA . GLN A 1 93 ? 16.072 0.927 -2.433 1.00 85.00 93 GLN A CA 1
ATOM 735 C C . GLN A 1 93 ? 15.756 0.475 -3.860 1.00 85.00 93 GLN A C 1
ATOM 737 O O . GLN A 1 93 ? 16.656 0.179 -4.652 1.00 85.00 93 GLN A O 1
ATOM 742 N N . LEU A 1 94 ? 14.471 0.475 -4.229 1.00 91.00 94 LEU A N 1
ATOM 743 C CA . LEU A 1 94 ? 14.050 0.171 -5.591 1.00 91.00 94 LEU A CA 1
ATOM 744 C C . LEU A 1 94 ? 14.699 1.122 -6.600 1.00 91.00 94 LEU A C 1
ATOM 746 O O . LEU A 1 94 ? 15.243 0.671 -7.609 1.00 91.00 94 LEU A O 1
ATOM 750 N N . THR A 1 95 ? 14.665 2.423 -6.320 1.00 87.06 95 THR A N 1
ATOM 751 C CA . THR A 1 95 ? 15.226 3.461 -7.190 1.00 87.06 95 THR A CA 1
ATOM 752 C C . THR A 1 95 ? 16.746 3.354 -7.274 1.00 87.06 95 THR A C 1
ATOM 754 O O . THR A 1 95 ? 17.297 3.429 -8.370 1.00 87.06 95 THR A O 1
ATOM 757 N N . TYR A 1 96 ? 17.429 3.095 -6.160 1.00 85.94 96 TYR A N 1
ATOM 758 C CA . TYR A 1 96 ? 18.871 2.868 -6.108 1.00 85.94 96 TYR A CA 1
ATOM 759 C C . TYR A 1 96 ? 19.290 1.714 -7.030 1.00 85.94 96 TYR A C 1
ATOM 761 O O . TYR A 1 96 ? 20.140 1.885 -7.909 1.00 85.94 96 TYR A O 1
ATOM 769 N N . HIS A 1 97 ? 18.636 0.555 -6.911 1.00 88.69 97 HIS A N 1
ATOM 770 C CA . HIS A 1 97 ? 18.923 -0.594 -7.771 1.00 88.69 97 HIS A CA 1
ATOM 771 C C . HIS A 1 97 ? 18.543 -0.346 -9.230 1.00 88.69 97 HIS A C 1
ATOM 773 O O . HIS A 1 97 ? 19.287 -0.740 -10.135 1.00 88.69 97 HIS A O 1
ATOM 779 N N . LEU A 1 98 ? 17.426 0.346 -9.466 1.00 89.00 98 LEU A N 1
ATOM 780 C CA . LEU A 1 98 ? 16.998 0.742 -10.801 1.00 89.00 98 LEU A CA 1
ATOM 781 C C . LEU A 1 98 ? 18.028 1.657 -11.461 1.00 89.00 98 LEU A C 1
ATOM 783 O O . LEU A 1 98 ? 18.249 1.513 -12.657 1.00 89.00 98 LEU A O 1
ATOM 787 N N . LEU A 1 99 ? 18.657 2.575 -10.720 1.00 84.81 99 LEU A N 1
ATOM 788 C CA . LEU A 1 99 ? 19.624 3.558 -11.222 1.00 84.81 99 LEU A CA 1
ATOM 789 C C . LEU A 1 99 ? 21.071 3.039 -11.286 1.00 84.81 99 LEU A C 1
ATOM 791 O O . LEU A 1 99 ? 21.887 3.633 -11.989 1.00 84.81 99 LEU A O 1
ATOM 795 N N . SER A 1 100 ? 21.370 1.906 -10.648 1.00 87.81 100 SER A N 1
ATOM 796 C CA . SER A 1 100 ? 22.711 1.309 -10.647 1.00 87.81 100 SER A CA 1
ATOM 797 C C . SER A 1 100 ? 23.250 1.000 -12.055 1.00 87.81 100 SER A C 1
ATOM 799 O O . SER A 1 100 ? 22.502 0.648 -12.971 1.00 87.81 100 SER A O 1
ATOM 801 N N . GLU A 1 101 ? 24.573 1.085 -12.228 1.00 81.62 101 GLU A N 1
ATOM 802 C CA . GLU A 1 101 ? 25.251 0.722 -13.487 1.00 81.62 101 GLU A CA 1
ATOM 803 C C . GLU A 1 101 ? 25.096 -0.768 -13.828 1.00 81.62 101 GLU A C 1
ATOM 805 O O . GLU A 1 101 ? 25.076 -1.149 -14.996 1.00 81.62 101 GLU A O 1
ATOM 810 N N . ASN A 1 102 ? 24.909 -1.603 -12.802 1.00 86.81 102 ASN A N 1
ATOM 811 C CA . ASN A 1 102 ? 24.692 -3.043 -12.922 1.00 86.81 102 ASN A CA 1
ATOM 812 C C . ASN A 1 102 ? 23.225 -3.415 -13.202 1.00 86.81 102 ASN A C 1
ATOM 814 O O . ASN A 1 102 ? 22.870 -4.596 -13.162 1.00 86.81 102 ASN A O 1
ATOM 818 N N . TYR A 1 103 ? 22.353 -2.435 -13.465 1.00 87.31 103 TYR A N 1
ATOM 819 C CA . TYR A 1 103 ? 20.945 -2.689 -13.743 1.00 87.31 103 TYR A CA 1
ATOM 820 C C . TYR A 1 103 ? 20.760 -3.586 -14.974 1.00 87.31 103 TYR A C 1
ATOM 822 O O . TYR A 1 103 ? 21.095 -3.229 -16.107 1.00 87.31 103 TYR A O 1
ATOM 830 N N . VAL A 1 104 ? 20.137 -4.746 -14.764 1.00 87.25 104 VAL A N 1
ATOM 831 C CA . VAL A 1 104 ? 19.809 -5.675 -15.846 1.00 87.25 104 VAL A CA 1
ATOM 832 C C . VAL A 1 104 ? 18.463 -5.290 -16.457 1.00 87.25 104 VAL A C 1
ATOM 834 O O . VAL A 1 104 ? 17.402 -5.693 -15.981 1.00 87.25 104 VAL A O 1
ATOM 837 N N . ASN A 1 105 ? 18.504 -4.540 -17.558 1.00 88.25 105 ASN A N 1
ATOM 838 C CA . ASN A 1 105 ? 17.308 -4.110 -18.282 1.00 88.25 105 ASN A CA 1
ATOM 839 C C . ASN A 1 105 ? 16.687 -5.255 -19.103 1.00 88.25 105 ASN A C 1
ATOM 841 O O . ASN A 1 105 ? 16.937 -5.387 -20.302 1.00 88.25 105 ASN A O 1
ATOM 845 N N . ASN A 1 106 ? 15.874 -6.096 -18.461 1.00 91.38 106 ASN A N 1
ATOM 846 C CA . ASN A 1 106 ? 15.125 -7.159 -19.128 1.00 91.38 106 ASN A CA 1
ATOM 847 C C . ASN A 1 106 ? 13.669 -7.223 -18.653 1.00 91.38 106 ASN A C 1
ATOM 849 O O . ASN A 1 106 ? 13.310 -6.750 -17.579 1.00 91.38 106 ASN A O 1
ATOM 853 N N . THR A 1 107 ? 12.811 -7.870 -19.440 1.00 92.00 107 THR A N 1
ATOM 854 C CA . THR A 1 107 ? 11.368 -7.933 -19.166 1.00 92.00 107 THR A CA 1
ATOM 855 C C . THR A 1 107 ? 11.031 -8.548 -17.805 1.00 92.00 107 THR A C 1
ATOM 857 O O . THR A 1 107 ? 10.016 -8.196 -17.210 1.00 92.00 107 THR A O 1
ATOM 860 N N . TYR A 1 108 ? 11.832 -9.485 -17.294 1.00 93.06 108 TYR A N 1
ATOM 861 C CA . TYR A 1 108 ? 11.570 -10.099 -15.995 1.00 93.06 108 TYR A CA 1
ATOM 862 C C . TYR A 1 108 ? 11.799 -9.112 -14.850 1.00 93.06 108 TYR A C 1
ATOM 864 O O . TYR A 1 108 ? 10.858 -8.849 -14.102 1.00 93.06 108 TYR A O 1
ATOM 872 N N . PHE A 1 109 ? 12.989 -8.515 -14.768 1.00 94.19 109 PHE A N 1
ATOM 873 C CA . PHE A 1 109 ? 13.301 -7.541 -13.722 1.00 94.19 109 PHE A CA 1
ATOM 874 C C . PHE A 1 109 ? 12.458 -6.275 -13.851 1.00 94.19 109 PHE A C 1
ATOM 876 O O . PHE A 1 109 ? 11.940 -5.797 -12.848 1.00 94.19 109 PHE A O 1
ATOM 883 N N . ASN A 1 110 ? 12.206 -5.796 -15.072 1.00 96.00 110 ASN A N 1
ATOM 884 C CA . ASN A 1 110 ? 11.370 -4.614 -15.277 1.00 96.00 110 ASN A CA 1
ATOM 885 C C . ASN A 1 110 ? 9.951 -4.825 -14.720 1.00 96.00 110 ASN A C 1
ATOM 887 O O . ASN A 1 110 ? 9.412 -3.953 -14.044 1.00 96.00 110 ASN A O 1
ATOM 891 N N . ARG A 1 111 ? 9.353 -6.007 -14.942 1.00 96.56 111 ARG A N 1
ATOM 892 C CA . ARG A 1 111 ? 8.050 -6.359 -14.347 1.00 96.56 111 ARG A CA 1
ATOM 893 C C . ARG A 1 111 ? 8.124 -6.467 -12.827 1.00 96.56 111 ARG A C 1
ATOM 895 O O . ARG A 1 111 ? 7.168 -6.064 -12.171 1.00 96.56 111 ARG 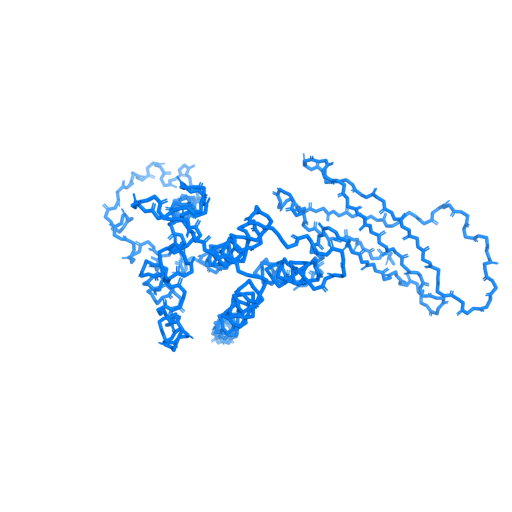A O 1
ATOM 902 N N . LEU A 1 112 ? 9.214 -7.014 -12.283 1.00 95.88 112 LEU A N 1
ATOM 903 C CA . LEU A 1 112 ? 9.409 -7.156 -10.839 1.00 95.88 112 LEU A CA 1
ATOM 904 C C . LEU A 1 112 ? 9.440 -5.783 -10.158 1.00 95.88 112 LEU A C 1
ATOM 906 O O . LEU A 1 112 ? 8.626 -5.533 -9.277 1.00 95.88 112 LEU A O 1
ATOM 910 N N . PHE A 1 113 ? 10.296 -4.875 -10.629 1.00 96.56 113 PHE A N 1
ATOM 911 C CA . PHE A 1 113 ? 10.385 -3.518 -10.091 1.00 96.56 113 PHE A CA 1
ATOM 912 C C . PHE A 1 113 ? 9.074 -2.743 -10.272 1.00 96.56 113 PHE A C 1
ATOM 914 O O . PHE A 1 113 ? 8.569 -2.164 -9.317 1.00 96.56 113 PHE A O 1
ATOM 921 N N . TYR A 1 114 ? 8.453 -2.807 -11.454 1.00 98.06 114 TYR A N 1
ATOM 922 C CA . TYR A 1 114 ? 7.157 -2.161 -11.689 1.00 98.06 114 TYR A CA 1
ATOM 923 C C . TYR A 1 114 ? 6.070 -2.649 -10.722 1.00 98.06 114 TYR A C 1
ATOM 925 O O . TYR A 1 114 ? 5.303 -1.863 -10.170 1.00 98.06 114 TYR A O 1
ATOM 933 N N . THR A 1 115 ? 6.007 -3.967 -10.512 1.00 97.94 115 THR A N 1
ATOM 934 C CA . THR A 1 115 ? 5.067 -4.591 -9.574 1.00 97.94 115 THR A CA 1
ATOM 935 C C . THR A 1 115 ? 5.350 -4.126 -8.150 1.00 97.94 115 THR A C 1
ATOM 937 O O . THR A 1 115 ? 4.409 -3.805 -7.428 1.00 97.94 115 THR A O 1
ATOM 940 N N . GLN A 1 116 ? 6.625 -4.036 -7.767 1.00 97.44 116 GLN A N 1
ATOM 941 C CA . GLN A 1 116 ? 7.020 -3.640 -6.423 1.00 97.44 116 GLN A CA 1
ATOM 942 C C . GLN A 1 116 ? 6.652 -2.186 -6.102 1.00 97.44 116 GLN A C 1
ATOM 944 O O . GLN A 1 116 ? 6.192 -1.936 -4.995 1.00 97.44 116 GLN A O 1
ATOM 949 N N . CYS A 1 117 ? 6.738 -1.250 -7.058 1.00 97.94 117 CYS A N 1
ATOM 950 C CA . CYS A 1 117 ? 6.259 0.125 -6.846 1.00 97.94 117 CYS A CA 1
ATOM 951 C C . CYS A 1 117 ? 4.782 0.163 -6.417 1.00 97.94 117 CYS A C 1
ATOM 953 O O . CYS A 1 117 ? 4.420 0.856 -5.470 1.00 97.94 117 CYS A O 1
ATOM 955 N N . ILE A 1 118 ? 3.924 -0.603 -7.100 1.00 98.38 118 ILE A N 1
ATOM 956 C CA . ILE A 1 118 ? 2.492 -0.661 -6.783 1.00 98.38 118 ILE A CA 1
ATOM 957 C C . ILE A 1 118 ? 2.231 -1.439 -5.489 1.00 98.38 118 ILE A C 1
ATOM 959 O O . ILE A 1 118 ? 1.371 -1.030 -4.718 1.00 98.38 118 ILE A O 1
ATOM 963 N N . ILE A 1 119 ? 2.971 -2.522 -5.218 1.00 97.25 119 ILE A N 1
ATOM 964 C CA . ILE A 1 119 ? 2.866 -3.242 -3.939 1.00 97.25 119 ILE A CA 1
ATOM 965 C C . ILE A 1 119 ? 3.181 -2.301 -2.776 1.00 97.25 119 ILE A C 1
ATOM 967 O O . ILE A 1 119 ? 2.400 -2.252 -1.836 1.00 97.25 119 ILE A O 1
ATOM 971 N N . THR A 1 120 ? 4.257 -1.512 -2.857 1.00 96.81 120 THR A N 1
ATOM 972 C CA . THR A 1 120 ? 4.594 -0.546 -1.803 1.00 96.81 120 THR A CA 1
ATOM 973 C C . THR A 1 120 ? 3.462 0.458 -1.568 1.00 96.81 120 THR A C 1
ATOM 975 O O . THR A 1 120 ? 3.130 0.735 -0.419 1.00 96.81 120 THR A O 1
ATOM 978 N N . LEU A 1 121 ? 2.818 0.954 -2.633 1.00 98.12 121 LEU A N 1
ATOM 979 C CA . LEU A 1 121 ? 1.655 1.841 -2.512 1.00 98.12 121 LEU A CA 1
ATOM 980 C C . LEU A 1 121 ? 0.461 1.150 -1.834 1.00 98.12 121 LEU A C 1
ATOM 982 O O . LEU A 1 121 ? -0.163 1.723 -0.946 1.00 98.12 121 LEU A O 1
ATOM 986 N N . GLU A 1 122 ? 0.130 -0.071 -2.260 1.00 97.50 122 GLU A N 1
ATOM 987 C CA . GLU A 1 122 ? -0.984 -0.846 -1.704 1.00 97.50 122 GLU A CA 1
ATOM 988 C C . GLU A 1 122 ? -0.773 -1.162 -0.221 1.00 97.50 122 GLU A C 1
ATOM 990 O O . GLU A 1 122 ? -1.699 -0.992 0.572 1.00 97.50 122 GLU A O 1
ATOM 995 N N . THR A 1 123 ? 0.438 -1.585 0.147 1.00 95.50 123 THR A N 1
ATOM 996 C CA . THR A 1 123 ? 0.826 -1.837 1.537 1.00 95.50 123 THR A CA 1
ATOM 997 C C . THR A 1 123 ? 0.728 -0.558 2.358 1.00 95.50 123 THR A C 1
ATOM 999 O O . THR A 1 123 ? 0.084 -0.565 3.401 1.00 95.50 123 THR A O 1
ATOM 1002 N N . TYR A 1 124 ? 1.257 0.565 1.857 1.00 96.62 124 TYR A N 1
ATOM 1003 C CA . TYR A 1 124 ? 1.160 1.844 2.559 1.00 96.62 124 TYR A CA 1
ATOM 1004 C C . TYR A 1 124 ? -0.297 2.270 2.787 1.00 96.62 124 TYR A C 1
ATOM 1006 O O . TYR A 1 124 ? -0.650 2.654 3.898 1.00 96.62 124 TYR A O 1
ATOM 1014 N N . PHE A 1 125 ? -1.175 2.143 1.784 1.00 97.69 125 PHE A N 1
ATOM 1015 C CA . PHE A 1 125 ? -2.608 2.405 1.971 1.00 97.69 125 PHE A CA 1
ATOM 1016 C C . PHE A 1 125 ? -3.249 1.506 3.031 1.00 97.69 125 PHE A C 1
ATOM 1018 O O . PHE A 1 125 ? -4.139 1.948 3.757 1.00 97.69 125 PHE A O 1
ATOM 1025 N N . GLY A 1 126 ? -2.846 0.239 3.106 1.00 96.69 126 GLY A N 1
ATOM 1026 C CA . GLY A 1 126 ? -3.383 -0.693 4.089 1.00 96.69 126 GLY A CA 1
ATOM 1027 C C . GLY A 1 126 ? -2.932 -0.385 5.501 1.00 96.69 126 GLY A C 1
ATOM 1028 O O . GLY A 1 126 ? -3.767 -0.177 6.385 1.00 96.69 126 GLY A O 1
ATOM 1029 N N . ASP A 1 127 ? -1.624 -0.305 5.684 1.00 94.00 127 ASP A N 1
ATOM 1030 C CA . ASP A 1 127 ? -1.013 -0.164 6.995 1.00 94.00 127 ASP A CA 1
ATOM 1031 C C . ASP A 1 127 ? -1.292 1.224 7.579 1.00 94.00 127 ASP A C 1
ATOM 1033 O O . ASP A 1 127 ? -1.699 1.329 8.734 1.00 94.00 127 ASP A O 1
ATOM 1037 N N . ALA A 1 128 ? -1.217 2.291 6.772 1.00 94.56 128 ALA A N 1
ATOM 1038 C CA . ALA A 1 128 ? -1.510 3.645 7.241 1.00 94.56 128 ALA A CA 1
ATOM 1039 C C . ALA A 1 128 ? -2.974 3.797 7.679 1.00 94.56 128 ALA A C 1
ATOM 1041 O O . ALA A 1 128 ? -3.252 4.389 8.727 1.00 94.56 128 ALA A O 1
ATOM 1042 N N . LEU A 1 129 ? -3.913 3.241 6.900 1.00 96.38 129 LEU A N 1
ATOM 1043 C CA . LEU A 1 129 ? -5.325 3.207 7.273 1.00 96.38 129 LEU A CA 1
ATOM 1044 C C . LEU A 1 129 ? -5.524 2.405 8.559 1.00 96.38 129 LEU A C 1
ATOM 1046 O O . LEU A 1 129 ? -6.252 2.852 9.439 1.00 96.38 129 LEU A O 1
ATOM 1050 N N . ARG A 1 130 ? -4.886 1.237 8.678 1.00 95.06 130 ARG A N 1
ATOM 1051 C CA . ARG A 1 130 ? -4.991 0.389 9.867 1.00 95.06 130 ARG A CA 1
ATOM 1052 C C . ARG A 1 130 ? -4.513 1.122 11.117 1.00 95.06 130 ARG A C 1
ATOM 1054 O O . ARG A 1 130 ? -5.271 1.162 12.082 1.00 95.06 130 ARG A O 1
ATOM 1061 N N . CYS A 1 131 ? -3.323 1.723 11.089 1.00 91.81 131 CYS A N 1
ATOM 1062 C CA . CYS A 1 131 ? -2.778 2.458 12.234 1.00 91.81 131 CYS A CA 1
ATOM 1063 C C . CYS A 1 131 ? -3.742 3.549 12.717 1.00 91.81 131 CYS A C 1
ATOM 1065 O O . CYS A 1 131 ? -4.001 3.649 13.910 1.00 91.81 131 CYS A O 1
ATOM 1067 N N . HIS A 1 132 ? -4.335 4.322 11.802 1.00 92.06 132 HIS A N 1
ATOM 1068 C CA . HIS A 1 132 ? -5.273 5.386 12.177 1.00 92.06 132 HIS A CA 1
ATOM 1069 C C . HIS A 1 132 ? -6.638 4.860 12.616 1.00 92.06 132 HIS A C 1
ATOM 1071 O O . HIS A 1 132 ? -7.243 5.399 13.534 1.00 92.06 132 HIS A O 1
ATOM 1077 N N . VAL A 1 133 ? -7.157 3.812 11.973 1.00 95.06 133 VAL A N 1
ATOM 1078 C CA . VAL A 1 133 ? -8.464 3.262 12.351 1.00 95.06 133 VAL A CA 1
ATOM 1079 C C . VAL A 1 133 ? -8.421 2.639 13.740 1.00 95.06 133 VAL A C 1
ATOM 1081 O O . VAL A 1 133 ? -9.391 2.765 14.481 1.00 95.06 133 VAL A O 1
ATOM 1084 N N . LEU A 1 134 ? -7.315 1.983 14.091 1.00 93.69 134 LEU A N 1
ATOM 1085 C CA . LEU A 1 134 ? -7.147 1.313 15.379 1.00 93.69 134 LEU A CA 1
ATOM 1086 C C . LEU A 1 134 ? -6.586 2.231 16.476 1.00 93.69 134 LEU A C 1
ATOM 1088 O O . LEU A 1 134 ? -6.516 1.809 17.625 1.00 93.69 134 LEU A O 1
ATOM 1092 N N . SER A 1 135 ? -6.227 3.482 16.164 1.00 90.69 135 SER A N 1
ATOM 1093 C CA . SER A 1 135 ? -5.709 4.421 17.169 1.00 90.69 135 SER A CA 1
ATOM 1094 C C . SER A 1 135 ? -6.786 4.957 18.115 1.00 90.69 135 SER A C 1
ATOM 1096 O O . SER A 1 135 ? -6.454 5.477 19.181 1.00 90.69 135 SER A O 1
ATOM 1098 N N . SER A 1 136 ? -8.075 4.854 17.757 1.00 90.94 136 SER A N 1
ATOM 1099 C CA . SER A 1 136 ? -9.169 5.307 18.618 1.00 90.94 136 SER A CA 1
ATOM 1100 C C . SER A 1 136 ? -10.491 4.564 18.398 1.00 90.94 136 SER A C 1
ATOM 1102 O O . SER A 1 136 ? -10.872 4.204 17.281 1.00 90.94 136 SER A O 1
ATOM 1104 N N . ASP A 1 137 ? -11.266 4.437 19.479 1.00 92.88 137 ASP A N 1
ATOM 1105 C CA . ASP A 1 137 ? -12.636 3.911 19.451 1.00 92.88 137 ASP A CA 1
ATOM 1106 C C . ASP A 1 137 ? -13.559 4.682 18.496 1.00 92.88 137 ASP A C 1
ATOM 1108 O O . ASP A 1 137 ? -14.535 4.128 17.983 1.00 92.88 137 ASP A O 1
ATOM 1112 N N . GLU A 1 138 ? -13.303 5.975 18.287 1.00 93.88 138 GLU A N 1
ATOM 1113 C CA . GLU A 1 138 ? -14.089 6.806 17.378 1.00 93.88 138 GLU A CA 1
ATOM 1114 C C . GLU A 1 138 ? -13.901 6.358 15.928 1.00 93.88 138 GLU A C 1
ATOM 1116 O O . GLU A 1 138 ? -14.892 6.131 15.224 1.00 93.88 138 GLU A O 1
ATOM 1121 N N . TYR A 1 139 ? -12.656 6.141 15.497 1.00 95.44 139 TYR A N 1
ATOM 1122 C CA . TYR A 1 139 ? -12.382 5.665 14.146 1.00 95.44 139 TYR A CA 1
ATOM 1123 C C . TYR A 1 139 ? -12.849 4.225 13.932 1.00 95.44 139 TYR A C 1
ATOM 1125 O O . TYR A 1 139 ? -13.424 3.936 12.879 1.00 95.44 139 TYR A O 1
ATOM 1133 N N . ILE A 1 140 ? -12.728 3.350 14.938 1.00 96.75 140 ILE A N 1
ATOM 1134 C CA . ILE A 1 140 ? -13.325 2.003 14.915 1.00 96.75 140 ILE A CA 1
ATOM 1135 C C . ILE A 1 140 ? -14.837 2.096 14.659 1.00 96.75 140 ILE A C 1
ATOM 1137 O O . ILE A 1 140 ? -15.363 1.452 13.745 1.00 96.75 140 ILE A O 1
ATOM 1141 N N . LYS A 1 141 ? -15.556 2.936 15.417 1.00 95.81 141 LYS A N 1
ATOM 1142 C CA . LYS A 1 141 ? -17.006 3.138 15.237 1.00 95.81 141 LYS A CA 1
ATOM 1143 C C . LYS A 1 141 ? -17.325 3.694 13.851 1.00 95.81 141 LYS A C 1
ATOM 1145 O O . LYS A 1 141 ? -18.226 3.178 13.188 1.00 95.81 141 LYS A O 1
ATOM 1150 N N . LYS A 1 142 ? -16.590 4.708 13.388 1.00 96.94 142 LYS A N 1
ATOM 1151 C CA . LYS A 1 142 ? -16.799 5.328 12.071 1.00 96.94 142 LYS A CA 1
ATOM 1152 C C . LYS A 1 142 ? -16.570 4.322 10.939 1.00 96.94 142 LYS A C 1
ATOM 1154 O O . LYS A 1 142 ? -17.383 4.244 10.016 1.00 96.94 142 LYS A O 1
ATOM 1159 N N . PHE A 1 143 ? -15.548 3.473 11.048 1.00 97.81 143 PHE A N 1
ATOM 1160 C CA . PHE A 1 143 ? -15.306 2.375 10.113 1.00 97.81 143 PHE A CA 1
ATOM 1161 C C . PHE A 1 143 ? -16.463 1.363 10.093 1.00 97.81 143 PHE A C 1
ATOM 1163 O O . PHE A 1 143 ? -16.953 1.010 9.019 1.00 97.81 143 PHE A O 1
ATOM 1170 N N . ILE A 1 144 ? -16.956 0.928 11.259 1.00 96.88 144 ILE A N 1
ATOM 1171 C CA . ILE A 1 144 ? -18.091 -0.010 11.355 1.00 96.88 144 ILE A CA 1
ATOM 1172 C C . ILE A 1 144 ? -19.349 0.580 10.709 1.00 96.88 144 ILE A C 1
ATOM 1174 O O . ILE A 1 144 ? -19.978 -0.074 9.875 1.00 96.88 144 ILE A O 1
ATOM 1178 N N . LEU A 1 145 ? -19.704 1.818 11.062 1.00 96.31 145 LEU A N 1
ATOM 1179 C CA . LEU A 1 145 ? -20.936 2.472 10.608 1.00 96.31 145 LEU A CA 1
ATOM 1180 C C . LEU A 1 145 ? -20.951 2.742 9.099 1.00 96.31 145 LEU A C 1
ATOM 1182 O O . LEU A 1 145 ? -22.014 2.731 8.474 1.00 96.31 145 LEU A O 1
ATOM 1186 N N . THR A 1 146 ? -19.781 2.964 8.501 1.00 95.69 146 THR A N 1
ATOM 1187 C CA . THR A 1 146 ? -19.646 3.255 7.066 1.00 95.69 146 THR A CA 1
ATOM 1188 C C . THR A 1 146 ? -19.353 2.015 6.218 1.00 95.69 146 THR A C 1
ATOM 1190 O O . THR A 1 146 ? -19.512 2.049 4.996 1.00 95.69 146 THR A O 1
ATOM 1193 N N . SER A 1 147 ? -19.006 0.887 6.843 1.00 93.69 147 SER A N 1
ATOM 1194 C CA . SER A 1 147 ? -18.809 -0.398 6.174 1.00 93.69 147 SER A CA 1
ATOM 1195 C C . SER A 1 147 ? -20.142 -1.097 5.904 1.00 93.69 147 SER A C 1
ATOM 1197 O O . SER A 1 147 ? -20.841 -1.526 6.821 1.00 93.69 147 SER A O 1
ATOM 1199 N N . GLU A 1 148 ? -20.483 -1.302 4.628 1.00 88.69 148 GLU A N 1
ATOM 1200 C CA . GLU A 1 148 ? -21.699 -2.037 4.242 1.00 88.69 148 GLU A CA 1
ATOM 1201 C C . GLU A 1 148 ? -21.743 -3.468 4.786 1.00 88.69 148 GLU A C 1
ATOM 1203 O O . GLU A 1 148 ? -22.831 -3.970 5.061 1.00 88.69 148 GLU A O 1
ATOM 1208 N N . LYS A 1 149 ? -20.574 -4.100 4.959 1.00 88.38 149 LYS A N 1
ATOM 1209 C CA . LYS A 1 149 ? -20.480 -5.446 5.528 1.00 88.38 149 LYS A CA 1
ATOM 1210 C C . LYS A 1 149 ? -20.765 -5.456 7.029 1.00 88.38 149 LYS A C 1
ATOM 1212 O O . LYS A 1 149 ? -21.431 -6.371 7.481 1.00 88.38 149 LYS A O 1
ATOM 1217 N N . LEU A 1 150 ? -20.290 -4.450 7.772 1.00 93.88 150 LEU A N 1
ATOM 1218 C CA . LEU A 1 150 ? -20.305 -4.472 9.240 1.00 93.88 150 LEU A CA 1
ATOM 1219 C C . LEU A 1 150 ? -21.527 -3.784 9.854 1.00 93.88 150 LEU A C 1
ATOM 1221 O O . LEU A 1 150 ? -22.020 -4.231 10.884 1.00 93.88 150 LEU A O 1
ATOM 1225 N N . LYS A 1 151 ? -22.050 -2.719 9.233 1.00 93.06 151 LYS A N 1
ATOM 1226 C CA . LYS A 1 151 ? -23.087 -1.858 9.837 1.00 93.06 151 LYS A CA 1
ATOM 1227 C C . LYS A 1 151 ? -24.379 -2.580 10.246 1.00 93.06 151 LYS A C 1
ATOM 1229 O O . LYS A 1 151 ? -25.134 -2.057 11.057 1.00 93.06 151 LYS A O 1
ATOM 1234 N N . ASN A 1 152 ? -24.644 -3.747 9.658 1.00 91.38 152 ASN A N 1
ATOM 1235 C CA . ASN A 1 152 ? -25.845 -4.549 9.895 1.00 91.38 152 ASN A CA 1
ATOM 1236 C C . ASN A 1 152 ? -25.552 -5.880 10.614 1.00 91.38 152 ASN A C 1
ATOM 1238 O O . ASN A 1 152 ? -26.453 -6.710 10.736 1.00 91.38 152 ASN A O 1
ATOM 1242 N N . GLU A 1 153 ? -24.314 -6.125 11.047 1.00 93.38 153 GLU A N 1
ATOM 1243 C CA . GLU A 1 153 ? -23.978 -7.343 11.785 1.00 93.38 153 GLU A CA 1
ATOM 1244 C C . GLU A 1 153 ? -24.555 -7.313 13.207 1.00 93.38 153 GLU A C 1
ATOM 1246 O O . GLU A 1 153 ? -24.659 -6.265 13.844 1.00 93.38 153 GLU A O 1
ATOM 1251 N N . THR A 1 154 ? -24.928 -8.485 13.724 1.00 93.19 154 THR A N 1
ATOM 1252 C CA . THR A 1 154 ? -25.528 -8.630 15.057 1.00 93.19 154 THR A CA 1
ATOM 1253 C C . THR A 1 154 ? -24.731 -9.599 15.912 1.00 93.19 154 THR A C 1
ATOM 1255 O O . THR A 1 154 ? -24.394 -10.694 15.463 1.00 93.19 154 THR A O 1
ATOM 1258 N N . TYR A 1 155 ? -24.521 -9.239 17.176 1.00 93.12 155 TYR A N 1
ATOM 1259 C CA . TYR A 1 155 ? -23.743 -10.021 18.132 1.00 93.12 155 TYR A CA 1
ATOM 1260 C C . TYR A 1 155 ? -24.532 -10.235 19.431 1.00 93.12 155 TYR A C 1
ATOM 1262 O O . TYR A 1 155 ? -25.317 -9.384 19.848 1.00 93.12 155 TYR A O 1
ATOM 1270 N N . SER A 1 156 ? -24.343 -11.387 20.084 1.00 96.38 156 SER A N 1
ATOM 1271 C CA . SER A 1 156 ? -24.998 -11.677 21.370 1.00 96.38 156 SER A CA 1
ATOM 1272 C C . SER A 1 156 ? -24.285 -10.991 22.539 1.00 96.38 156 SER A C 1
ATOM 1274 O O . SER A 1 156 ? -23.058 -10.901 22.550 1.00 96.38 156 SER A O 1
ATOM 1276 N N . LEU A 1 157 ? -25.030 -10.611 23.584 1.00 94.56 157 LEU A N 1
ATOM 1277 C CA . LEU A 1 157 ? -24.450 -10.028 24.804 1.00 94.56 157 LEU A CA 1
ATOM 1278 C C . LEU A 1 157 ? -23.402 -10.944 25.459 1.00 94.56 157 LEU A C 1
ATOM 1280 O O . LEU A 1 157 ? -22.386 -10.465 25.953 1.00 94.56 157 LEU A O 1
ATOM 1284 N N . LYS A 1 158 ? -23.607 -12.270 25.415 1.00 96.50 158 LYS A N 1
ATOM 1285 C CA . LYS A 1 158 ? -22.639 -13.252 25.928 1.00 96.50 158 LYS A CA 1
ATOM 1286 C C . LYS A 1 158 ? -21.287 -13.137 25.220 1.00 96.50 158 LYS A C 1
ATOM 1288 O O . LYS A 1 158 ? -20.258 -13.173 25.883 1.00 96.50 158 LYS A O 1
ATOM 1293 N N . LEU A 1 159 ? -21.295 -13.004 23.893 1.00 94.25 159 LEU A N 1
ATOM 1294 C CA . LEU A 1 159 ? -20.072 -12.882 23.101 1.00 94.25 159 LEU A CA 1
ATOM 1295 C C . LEU A 1 159 ? -19.342 -11.568 23.398 1.00 94.25 159 LEU A C 1
ATOM 1297 O O . LEU A 1 159 ? -18.128 -11.584 23.554 1.00 94.25 159 LEU A O 1
ATOM 1301 N N . ILE A 1 160 ? -20.087 -10.470 23.543 1.00 93.62 160 ILE A N 1
ATOM 1302 C CA . ILE A 1 160 ? -19.532 -9.154 23.889 1.00 93.62 160 ILE A CA 1
ATOM 1303 C C . ILE A 1 160 ? -18.821 -9.207 25.251 1.00 93.62 160 ILE A C 1
ATOM 1305 O O . ILE A 1 160 ? -17.705 -8.722 25.376 1.00 93.62 160 ILE A O 1
ATOM 1309 N N . ILE A 1 161 ? -19.412 -9.867 26.255 1.00 94.12 161 ILE A N 1
ATOM 1310 C CA . ILE A 1 161 ? -18.781 -10.034 27.579 1.00 94.12 161 ILE A CA 1
ATOM 1311 C C . ILE A 1 161 ? -17.525 -10.920 27.507 1.00 94.12 161 ILE A C 1
ATOM 1313 O O . ILE A 1 161 ? -16.568 -10.694 28.240 1.00 94.12 161 ILE A O 1
ATOM 1317 N N . GLN A 1 162 ? -17.518 -11.944 26.648 1.00 96.06 162 GLN A N 1
ATOM 1318 C CA . GLN A 1 162 ? -16.397 -12.886 26.528 1.00 96.06 162 GLN A CA 1
ATOM 1319 C C . GLN A 1 162 ? -15.212 -12.346 25.715 1.00 96.06 162 GLN A C 1
ATOM 1321 O O . GLN A 1 162 ? -14.119 -12.899 25.819 1.00 96.06 162 GLN A O 1
ATOM 1326 N N . LYS A 1 163 ? -15.418 -11.307 24.898 1.00 95.00 163 LYS A N 1
ATOM 1327 C CA . LYS A 1 163 ? -14.398 -10.725 24.020 1.00 95.00 163 LYS A CA 1
ATOM 1328 C C . LYS A 1 163 ? -14.3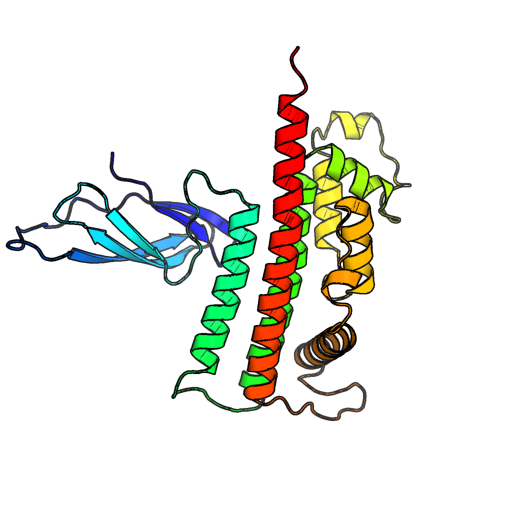25 -9.204 24.210 1.00 95.00 163 LYS A C 1
ATOM 1330 O O . LYS A 1 163 ? -15.005 -8.483 23.484 1.00 95.00 163 LYS A O 1
ATOM 1335 N N . PRO A 1 164 ? -13.497 -8.706 25.147 1.00 88.56 164 PRO A N 1
ATOM 1336 C CA . PRO A 1 164 ? -13.403 -7.270 25.422 1.00 88.56 164 PRO A CA 1
ATOM 1337 C C . PRO A 1 164 ? -12.954 -6.444 24.202 1.00 88.56 164 PRO A C 1
ATOM 1339 O O . PRO A 1 164 ? -13.453 -5.340 24.022 1.00 88.56 164 PRO A O 1
ATOM 1342 N N . ASN A 1 165 ? -12.129 -7.012 23.312 1.00 92.50 165 ASN A N 1
ATOM 1343 C CA . ASN A 1 165 ? -11.633 -6.343 22.097 1.00 92.50 165 ASN A CA 1
ATOM 1344 C C . ASN A 1 165 ? -12.401 -6.758 20.826 1.00 92.50 165 ASN A C 1
ATOM 1346 O O . ASN A 1 165 ? -11.889 -6.645 19.717 1.00 92.50 165 ASN A O 1
ATOM 1350 N N . LEU A 1 166 ? -13.639 -7.254 20.965 1.00 94.25 166 LEU A N 1
ATOM 1351 C CA . LEU A 1 166 ? -14.418 -7.803 19.846 1.00 94.25 166 LEU A CA 1
ATOM 1352 C C . LEU A 1 166 ? -14.491 -6.859 18.636 1.00 94.25 166 LEU A C 1
ATOM 1354 O O . LEU A 1 166 ? -14.383 -7.316 17.502 1.00 94.25 166 LEU A O 1
ATOM 1358 N N . LEU A 1 167 ? -14.701 -5.561 18.867 1.00 94.62 167 LEU A N 1
ATOM 1359 C CA . LEU A 1 167 ? -14.829 -4.580 17.786 1.00 94.62 167 LEU A CA 1
ATOM 1360 C C . LEU A 1 167 ? -13.504 -4.372 17.046 1.00 94.62 167 LEU A C 1
ATOM 1362 O O . LEU A 1 167 ? -13.500 -4.342 15.818 1.00 94.62 167 LEU A O 1
ATOM 1366 N N . GLU A 1 168 ? -12.398 -4.281 17.782 1.00 95.00 168 GLU A N 1
ATOM 1367 C CA . GLU A 1 168 ? -11.052 -4.153 17.221 1.00 95.00 168 GLU A CA 1
ATOM 1368 C C . GLU A 1 168 ? -10.681 -5.389 16.392 1.00 95.00 168 GLU A C 1
ATOM 1370 O O . GLU A 1 168 ? -10.214 -5.249 15.262 1.00 95.00 168 GLU A O 1
ATOM 1375 N N . ASP A 1 169 ? -10.982 -6.593 16.892 1.00 94.81 169 ASP A N 1
ATOM 1376 C CA . ASP A 1 169 ? -10.769 -7.857 16.177 1.00 94.81 169 ASP A CA 1
ATOM 1377 C C . ASP A 1 169 ? -11.544 -7.889 14.847 1.00 94.81 169 ASP A C 1
ATOM 1379 O O . ASP A 1 169 ? -11.000 -8.251 13.800 1.00 94.81 169 ASP A O 1
ATOM 1383 N N . ILE A 1 170 ? -12.825 -7.498 14.873 1.00 95.56 170 ILE A N 1
ATOM 1384 C CA . ILE A 1 170 ? -13.690 -7.460 13.684 1.00 95.56 170 ILE A CA 1
ATOM 1385 C C . ILE A 1 170 ? -13.159 -6.447 12.669 1.00 95.56 170 ILE A C 1
ATOM 1387 O O . ILE A 1 170 ? -13.056 -6.756 11.479 1.00 95.56 170 ILE A O 1
ATOM 1391 N N . VAL A 1 171 ? -12.823 -5.238 13.123 1.00 96.69 171 VAL A N 1
ATOM 1392 C CA . VAL A 1 171 ? -12.310 -4.177 12.251 1.00 96.69 171 VAL A CA 1
ATOM 1393 C C . VAL A 1 171 ? -10.956 -4.564 11.668 1.00 96.69 171 VAL A C 1
ATOM 1395 O O . VAL A 1 171 ? -10.784 -4.455 10.455 1.00 96.69 171 VAL A O 1
ATOM 1398 N N . THR A 1 172 ? -10.044 -5.105 12.475 1.00 95.12 172 THR A N 1
ATOM 1399 C CA . THR A 1 172 ? -8.748 -5.624 12.018 1.00 95.12 172 THR A CA 1
ATOM 1400 C C . THR A 1 172 ? -8.937 -6.691 10.947 1.00 95.12 172 THR A C 1
ATOM 1402 O O . THR A 1 172 ? -8.382 -6.569 9.855 1.00 95.12 172 THR A O 1
ATOM 1405 N N . SER A 1 173 ? -9.793 -7.688 11.200 1.00 94.69 173 SER A N 1
ATOM 1406 C CA . SER A 1 173 ? -10.092 -8.729 10.213 1.00 94.69 173 SER A CA 1
ATOM 1407 C C . SER A 1 173 ? -10.673 -8.139 8.930 1.00 94.69 173 SER A C 1
ATOM 1409 O O . SER A 1 173 ? -10.342 -8.587 7.833 1.00 94.69 173 SER A O 1
ATOM 1411 N N . ARG A 1 174 ? -11.540 -7.126 9.039 1.00 95.25 174 ARG A N 1
ATOM 1412 C CA . ARG A 1 174 ? -12.166 -6.505 7.873 1.00 95.25 174 ARG A CA 1
ATOM 1413 C C . ARG A 1 174 ? -11.179 -5.671 7.059 1.00 95.25 174 ARG A C 1
ATOM 1415 O O . ARG A 1 174 ? -11.284 -5.682 5.832 1.00 95.25 174 ARG A O 1
ATOM 1422 N N . LEU A 1 175 ? -10.262 -4.960 7.713 1.00 95.69 175 LEU A N 1
ATOM 1423 C CA . LEU A 1 175 ? -9.198 -4.193 7.064 1.00 95.69 175 LEU A CA 1
ATOM 1424 C C . LEU A 1 175 ? -8.314 -5.115 6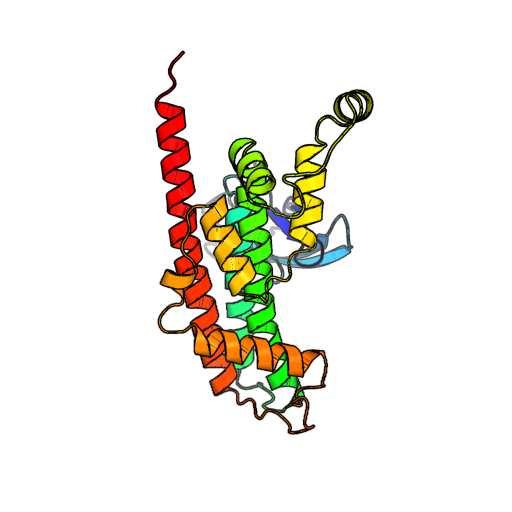.211 1.00 95.69 175 LEU A C 1
ATOM 1426 O O . LEU A 1 175 ? -8.102 -4.834 5.034 1.00 95.69 175 LEU A O 1
ATOM 1430 N N . SER A 1 176 ? -7.922 -6.279 6.740 1.00 92.88 176 SER A N 1
ATOM 1431 C CA . SER A 1 176 ? -7.099 -7.265 6.018 1.00 92.88 176 SER A CA 1
ATOM 1432 C C . SER A 1 176 ? -7.754 -7.858 4.759 1.00 92.88 176 SER A C 1
ATOM 1434 O O . SER A 1 176 ? -7.063 -8.391 3.896 1.00 92.88 176 SER A O 1
ATOM 1436 N N . GLU A 1 177 ? -9.079 -7.772 4.618 1.00 94.31 177 GLU A N 1
ATOM 1437 C CA . GLU A 1 177 ? -9.804 -8.238 3.425 1.00 94.31 177 GLU A CA 1
ATOM 1438 C C . GLU A 1 177 ? -9.918 -7.183 2.311 1.00 94.31 177 GLU A C 1
ATOM 1440 O O . GLU A 1 177 ? -10.505 -7.452 1.254 1.00 94.31 177 GLU A O 1
ATOM 1445 N N . ILE A 1 178 ? -9.491 -5.943 2.553 1.00 95.19 178 ILE A N 1
ATOM 1446 C CA . ILE A 1 178 ? -9.644 -4.865 1.575 1.00 95.19 178 ILE A CA 1
ATOM 1447 C C . ILE A 1 178 ? -8.673 -5.083 0.412 1.00 95.19 178 ILE A C 1
ATOM 1449 O O . ILE A 1 178 ? -7.483 -5.327 0.579 1.00 95.19 178 ILE A O 1
ATOM 1453 N N . LEU A 1 179 ? -9.190 -4.946 -0.810 1.00 93.81 179 LEU A N 1
ATOM 1454 C CA . LEU A 1 179 ? -8.372 -4.921 -2.017 1.00 93.81 179 LEU A CA 1
ATOM 1455 C C . LEU A 1 179 ? -7.825 -3.504 -2.220 1.00 93.81 179 LEU A C 1
ATOM 1457 O O . LEU A 1 179 ? -8.467 -2.683 -2.876 1.00 93.81 179 LEU A O 1
ATOM 1461 N N . TYR A 1 180 ? -6.649 -3.215 -1.663 1.00 96.12 180 TYR A N 1
ATOM 1462 C CA . TYR A 1 180 ? -6.057 -1.868 -1.678 1.00 96.12 180 TYR A CA 1
ATOM 1463 C C . TYR A 1 180 ? -5.646 -1.359 -3.069 1.00 96.12 180 TYR A C 1
ATOM 1465 O O . TYR A 1 180 ? -5.518 -0.158 -3.284 1.00 96.12 180 TYR A O 1
ATOM 1473 N N . HIS A 1 181 ? -5.559 -2.242 -4.064 1.00 92.50 181 HIS A N 1
ATOM 1474 C CA . HIS A 1 181 ? -5.422 -1.844 -5.467 1.00 92.50 181 HIS A CA 1
ATOM 1475 C C . HIS A 1 181 ? -6.716 -1.278 -6.074 1.00 92.50 181 HIS A C 1
ATOM 1477 O O . HIS A 1 181 ? -6.708 -0.730 -7.174 1.00 92.50 181 HIS A O 1
ATOM 1483 N N . ASN A 1 182 ? -7.865 -1.411 -5.407 1.00 94.94 182 ASN A N 1
ATOM 1484 C CA . ASN A 1 182 ? -9.104 -0.798 -5.865 1.00 94.94 182 ASN A CA 1
ATOM 1485 C C . ASN A 1 182 ? -9.210 0.634 -5.329 1.00 94.94 182 ASN A C 1
ATOM 1487 O O . ASN A 1 182 ? -9.820 0.871 -4.286 1.00 94.94 182 ASN A O 1
ATOM 1491 N N . LEU A 1 183 ? -8.669 1.596 -6.082 1.00 94.81 183 LEU A N 1
ATOM 1492 C CA . LEU A 1 183 ? -8.674 3.014 -5.701 1.00 94.81 183 LEU A CA 1
ATOM 1493 C C . LEU A 1 183 ? -10.076 3.544 -5.387 1.00 94.81 183 LEU A C 1
ATOM 1495 O O . LEU A 1 183 ? -10.235 4.329 -4.464 1.00 94.81 183 LEU A O 1
ATOM 1499 N N . GLY A 1 184 ? -11.115 3.078 -6.085 1.00 94.50 184 GLY A N 1
ATOM 1500 C CA . GLY A 1 184 ? -12.488 3.496 -5.798 1.00 94.50 184 GLY A CA 1
ATOM 1501 C C . GLY A 1 184 ? -12.985 3.042 -4.422 1.00 94.50 184 GLY A C 1
ATOM 1502 O O . GLY A 1 184 ? -13.741 3.765 -3.776 1.00 94.50 184 GLY A O 1
ATOM 1503 N N . VAL A 1 185 ? -12.568 1.859 -3.963 1.00 94.94 185 VAL A N 1
ATOM 1504 C CA . VAL A 1 185 ? -12.865 1.366 -2.608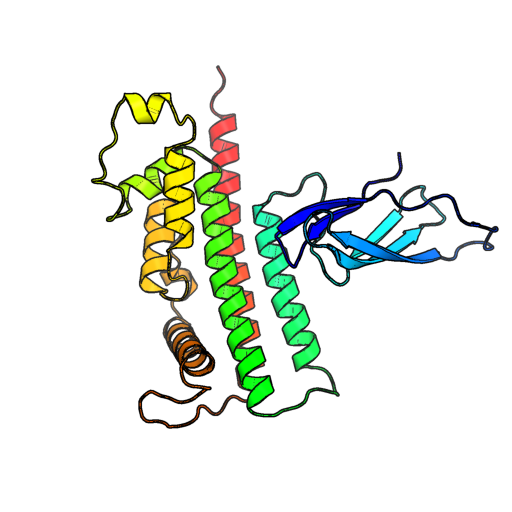 1.00 94.94 185 VAL A CA 1
ATOM 1505 C C . VAL A 1 185 ? -12.018 2.110 -1.583 1.00 94.94 185 VAL A C 1
ATOM 1507 O O . VAL A 1 185 ? -12.573 2.636 -0.623 1.00 94.94 185 VAL A O 1
ATOM 1510 N N . VAL A 1 186 ? -10.707 2.209 -1.812 1.00 96.25 186 VAL A N 1
ATOM 1511 C CA . VAL A 1 186 ? -9.780 2.881 -0.892 1.00 96.25 186 VAL A CA 1
ATOM 1512 C C . VAL A 1 186 ? -10.180 4.341 -0.690 1.00 96.25 186 VAL A C 1
ATOM 1514 O O . VAL A 1 186 ? -10.371 4.759 0.447 1.00 96.25 186 VAL A O 1
ATOM 1517 N N . SER A 1 187 ? -10.438 5.097 -1.762 1.00 96.38 187 SER A N 1
ATOM 1518 C CA . SER A 1 187 ? -10.858 6.499 -1.656 1.00 96.38 187 SER A CA 1
ATOM 1519 C C . SER A 1 187 ? -12.150 6.682 -0.863 1.00 96.38 187 SER A C 1
ATOM 1521 O O . SER A 1 187 ? -12.267 7.644 -0.111 1.00 96.38 187 SER A O 1
ATOM 1523 N N . LYS A 1 188 ? -13.122 5.770 -1.002 1.00 96.38 188 LYS A N 1
ATOM 1524 C CA . LYS A 1 188 ? -14.363 5.832 -0.216 1.00 96.38 188 LYS A CA 1
ATOM 1525 C C . LYS A 1 188 ? -14.103 5.609 1.267 1.00 96.38 188 LYS A C 1
ATOM 1527 O O . LYS A 1 188 ? -14.710 6.292 2.078 1.00 96.38 188 LYS A O 1
ATOM 1532 N N . ILE A 1 189 ? -13.235 4.662 1.617 1.00 96.94 189 ILE A N 1
ATOM 1533 C CA . ILE A 1 189 ? -12.931 4.357 3.019 1.00 96.94 189 ILE A CA 1
ATOM 1534 C C . ILE A 1 189 ? -12.148 5.507 3.654 1.00 96.94 189 ILE A C 1
ATOM 1536 O O . ILE A 1 189 ? -12.541 5.983 4.713 1.00 96.94 189 ILE A O 1
ATOM 1540 N N . TYR A 1 190 ? -11.111 6.010 2.981 1.00 97.44 190 TYR A N 1
ATOM 1541 C CA . TYR A 1 190 ? -10.341 7.163 3.458 1.00 97.44 190 TYR A CA 1
ATOM 1542 C C . TYR A 1 190 ? -11.224 8.393 3.682 1.00 97.44 190 TYR A C 1
ATOM 1544 O O . TYR A 1 190 ? -11.136 9.013 4.736 1.00 97.44 190 TYR A O 1
ATOM 1552 N N . MET A 1 191 ? -12.136 8.693 2.753 1.00 96.94 191 MET A N 1
ATOM 1553 C CA . MET A 1 191 ? -13.091 9.787 2.932 1.00 96.94 191 MET A CA 1
ATOM 1554 C C . MET A 1 191 ? -14.046 9.508 4.097 1.00 96.94 191 MET A C 1
ATOM 1556 O O . MET A 1 191 ? -14.187 10.319 4.998 1.00 96.94 191 MET A O 1
ATOM 1560 N N . ASN A 1 192 ? -14.704 8.350 4.106 1.00 96.31 192 ASN A N 1
ATOM 1561 C CA . ASN A 1 192 ? -15.773 8.070 5.062 1.00 96.31 192 ASN A CA 1
ATOM 1562 C C . ASN A 1 192 ? -15.287 7.828 6.491 1.00 96.31 192 ASN A C 1
ATOM 1564 O O . ASN A 1 192 ? -16.114 7.852 7.398 1.00 96.31 192 ASN A O 1
ATOM 1568 N N . VAL A 1 193 ? -14.004 7.526 6.692 1.00 96.25 193 VAL A N 1
ATOM 1569 C CA . VAL A 1 193 ? -13.437 7.193 8.005 1.00 96.25 193 VAL A CA 1
ATOM 1570 C C . VAL A 1 193 ? -12.460 8.263 8.466 1.00 96.25 193 VAL A C 1
ATOM 1572 O O . VAL A 1 193 ? -12.583 8.741 9.587 1.00 96.25 193 VAL A O 1
ATOM 1575 N N . LEU A 1 194 ? -11.556 8.711 7.599 1.00 95.38 194 LEU A N 1
ATOM 1576 C CA . LEU A 1 194 ? -10.507 9.670 7.956 1.00 95.38 194 LEU A CA 1
ATOM 1577 C C . LEU A 1 194 ? -10.772 11.088 7.429 1.00 95.38 194 LEU A C 1
ATOM 1579 O O . LEU A 1 194 ? -9.949 11.966 7.640 1.00 95.38 194 LEU A O 1
ATOM 1583 N N . ASP A 1 195 ? -11.883 11.321 6.720 1.00 94.94 195 ASP A N 1
ATOM 1584 C CA . ASP A 1 195 ? -12.198 12.597 6.052 1.00 94.94 195 ASP A CA 1
ATOM 1585 C C . ASP A 1 195 ? -11.104 13.062 5.064 1.00 94.94 195 ASP A C 1
ATOM 1587 O O . ASP A 1 195 ? -10.992 14.242 4.728 1.00 94.94 195 ASP A O 1
ATOM 1591 N N . ILE A 1 196 ? -10.316 12.115 4.540 1.00 96.12 196 ILE A N 1
ATOM 1592 C CA . ILE A 1 196 ? -9.278 12.367 3.537 1.00 96.12 196 ILE A CA 1
ATOM 1593 C C . ILE A 1 196 ? -9.833 12.089 2.138 1.00 96.12 196 ILE A C 1
ATOM 1595 O O . ILE A 1 196 ? -10.128 10.948 1.768 1.00 96.12 196 ILE A O 1
ATOM 1599 N N . ASP A 1 197 ? -9.899 13.133 1.309 1.00 95.31 197 ASP A N 1
ATOM 1600 C CA . ASP A 1 197 ? -10.280 13.007 -0.098 1.00 95.31 197 ASP A CA 1
ATOM 1601 C C . ASP A 1 197 ? -9.103 12.535 -0.966 1.00 95.31 197 ASP A C 1
ATOM 1603 O O . ASP A 1 197 ? -8.423 13.318 -1.639 1.00 95.31 197 ASP A O 1
ATOM 1607 N N . LEU A 1 198 ? -8.891 11.219 -0.993 1.00 94.81 198 LEU A N 1
ATOM 1608 C CA . LEU A 1 198 ? -7.868 10.613 -1.845 1.00 94.81 198 LEU A CA 1
ATOM 1609 C C . LEU A 1 198 ? -8.105 10.904 -3.338 1.00 94.81 198 LEU A C 1
ATOM 1611 O O . LEU A 1 198 ? -7.139 10.973 -4.091 1.00 94.81 198 LEU A O 1
ATOM 1615 N N . GLN A 1 199 ? -9.352 11.121 -3.784 1.00 93.69 199 GLN A N 1
ATOM 1616 C CA . GLN A 1 199 ? -9.630 11.438 -5.192 1.00 93.69 199 GLN A CA 1
ATOM 1617 C C . GLN A 1 199 ? -9.077 12.808 -5.575 1.00 93.69 199 GLN A C 1
ATOM 1619 O O . GLN A 1 199 ? -8.575 12.970 -6.687 1.00 93.69 199 GLN A O 1
ATOM 1624 N N . LYS A 1 200 ? -9.135 13.776 -4.655 1.00 94.25 200 LYS A N 1
ATOM 1625 C CA . LYS A 1 200 ? -8.522 15.093 -4.837 1.00 94.25 200 LYS A CA 1
ATOM 1626 C C . LYS A 1 200 ? -6.998 14.999 -4.915 1.00 94.25 200 LYS A C 1
ATOM 1628 O O . LYS A 1 200 ? -6.413 15.659 -5.770 1.00 94.25 200 LYS A O 1
ATOM 1633 N N . LEU A 1 201 ? -6.370 14.158 -4.086 1.00 92.94 201 LEU A N 1
ATOM 1634 C CA . LEU A 1 201 ? -4.912 13.961 -4.096 1.00 92.94 201 LEU A CA 1
ATOM 1635 C C . LEU A 1 201 ? -4.406 13.387 -5.426 1.00 92.94 201 LEU A C 1
ATOM 1637 O O . LEU A 1 201 ? -3.350 13.792 -5.901 1.00 92.94 201 LEU A O 1
ATOM 1641 N N . ILE A 1 202 ? -5.176 12.493 -6.053 1.00 93.75 202 ILE A N 1
ATOM 1642 C CA . ILE A 1 202 ? -4.789 11.843 -7.316 1.00 93.75 202 ILE A CA 1
ATOM 1643 C C . ILE A 1 202 ? -5.478 12.431 -8.547 1.00 93.75 202 ILE A C 1
ATOM 1645 O O . ILE A 1 202 ? -5.398 11.833 -9.615 1.00 93.75 202 ILE A O 1
ATOM 1649 N N . VAL A 1 203 ? -6.183 13.561 -8.454 1.00 92.69 203 VAL A N 1
ATOM 1650 C CA . VAL A 1 203 ? -7.097 14.017 -9.524 1.00 92.69 203 VAL A CA 1
ATOM 1651 C C . VAL A 1 203 ? -6.422 14.115 -10.899 1.00 92.69 203 VAL A C 1
ATOM 1653 O O . VAL A 1 203 ? -7.001 13.706 -11.906 1.00 92.69 203 VAL A O 1
ATOM 1656 N N . ASN A 1 204 ? -5.168 14.571 -10.934 1.00 93.25 204 ASN A N 1
ATOM 1657 C CA . ASN A 1 204 ? -4.390 14.731 -12.164 1.00 93.25 204 ASN A CA 1
ATOM 1658 C C . ASN A 1 204 ? -3.745 13.421 -12.650 1.00 93.25 204 ASN A C 1
ATOM 1660 O O . ASN A 1 204 ? -3.448 13.280 -13.834 1.00 93.25 204 ASN A O 1
ATOM 1664 N N . GLU A 1 205 ? -3.555 12.448 -11.758 1.00 93.81 205 GLU A N 1
ATOM 1665 C CA . GLU A 1 205 ? -2.822 11.201 -12.014 1.00 93.81 205 GLU A CA 1
ATOM 1666 C C . GLU A 1 205 ? -3.718 9.957 -11.944 1.00 93.81 205 GLU A C 1
ATOM 1668 O O . GLU A 1 205 ? -3.261 8.837 -12.160 1.00 93.81 205 GLU A O 1
ATOM 1673 N N . ARG A 1 206 ? -5.021 10.117 -11.693 1.00 93.94 206 ARG A N 1
ATOM 1674 C CA . ARG A 1 206 ? -5.937 9.001 -11.434 1.00 93.94 206 ARG A CA 1
ATOM 1675 C C . ARG A 1 206 ? -5.888 7.948 -12.535 1.00 93.94 206 ARG A C 1
ATOM 1677 O O . ARG A 1 206 ? -5.719 6.765 -12.259 1.00 93.94 206 ARG A O 1
ATOM 1684 N N . ARG A 1 207 ? -5.990 8.382 -13.794 1.00 95.88 207 ARG A N 1
ATOM 1685 C CA . ARG A 1 207 ? -5.940 7.477 -14.952 1.00 95.88 207 ARG A CA 1
ATOM 1686 C C . ARG A 1 207 ? -4.586 6.773 -15.070 1.00 95.88 207 ARG A C 1
ATOM 1688 O O . ARG A 1 207 ? -4.532 5.628 -15.520 1.00 95.88 207 ARG A O 1
ATOM 1695 N N . TYR A 1 208 ? -3.507 7.455 -14.692 1.00 97.88 208 TYR A N 1
ATOM 1696 C CA . TYR A 1 208 ? -2.167 6.882 -14.684 1.00 97.88 208 TYR A CA 1
ATOM 1697 C C . TYR A 1 208 ? -2.074 5.749 -13.655 1.00 97.88 208 TYR A C 1
ATOM 1699 O O . TYR A 1 208 ? -1.730 4.631 -14.035 1.00 97.88 208 TYR A O 1
ATOM 1707 N N . PHE A 1 209 ? -2.504 5.980 -12.410 1.00 97.94 209 PHE A N 1
ATOM 1708 C CA . PHE A 1 209 ? -2.523 4.939 -11.378 1.00 97.94 209 PHE A CA 1
ATOM 1709 C C . PHE A 1 209 ? -3.470 3.781 -11.707 1.00 97.94 209 PHE A C 1
ATOM 1711 O O . PHE A 1 209 ? -3.085 2.626 -11.553 1.00 97.94 209 PHE A O 1
ATOM 1718 N N . GLU A 1 210 ? -4.673 4.049 -12.227 1.00 96.31 210 GLU A N 1
ATOM 1719 C CA . GLU A 1 210 ? -5.597 2.991 -12.671 1.00 96.31 210 GLU A CA 1
ATOM 1720 C C . GLU A 1 210 ? -4.964 2.107 -13.759 1.00 96.31 210 GLU A C 1
ATOM 1722 O O . GLU A 1 210 ? -5.092 0.881 -13.733 1.00 96.31 210 GLU A O 1
ATOM 1727 N N . THR A 1 211 ? -4.224 2.718 -14.689 1.00 97.38 211 THR A N 1
ATOM 1728 C CA . THR A 1 211 ? -3.476 1.984 -15.718 1.00 97.38 211 THR A CA 1
ATOM 1729 C C . THR A 1 211 ? -2.330 1.185 -15.101 1.00 97.38 211 THR A C 1
ATOM 1731 O O . THR A 1 211 ? -2.147 0.016 -15.444 1.00 97.38 211 THR A O 1
ATOM 1734 N N . ALA A 1 212 ? -1.580 1.777 -14.171 1.00 98.25 212 ALA A N 1
ATOM 1735 C CA . ALA A 1 212 ? -0.442 1.124 -13.538 1.00 98.25 212 ALA A CA 1
ATOM 1736 C C . ALA A 1 212 ? -0.854 -0.081 -12.683 1.00 98.25 212 ALA A C 1
ATOM 1738 O O . ALA A 1 212 ? -0.248 -1.149 -12.769 1.00 98.25 212 ALA A O 1
ATOM 1739 N N . ILE A 1 213 ? -1.954 0.043 -11.943 1.00 97.75 213 ILE A N 1
ATOM 1740 C CA . ILE A 1 213 ? -2.559 -1.051 -11.181 1.00 97.75 213 ILE A CA 1
ATOM 1741 C C . ILE A 1 213 ? -3.007 -2.187 -12.110 1.00 97.75 213 ILE A C 1
ATOM 1743 O O . ILE A 1 213 ? -2.784 -3.361 -11.806 1.00 97.75 213 ILE A O 1
ATOM 1747 N N . LEU A 1 214 ? -3.585 -1.865 -13.272 1.00 97.00 214 LEU A N 1
ATOM 1748 C CA . LEU A 1 214 ? -3.957 -2.873 -14.267 1.00 97.00 214 LEU A CA 1
ATOM 1749 C C . LEU A 1 214 ? -2.728 -3.597 -14.837 1.00 97.00 214 LEU A C 1
ATOM 1751 O O . LEU A 1 214 ? -2.741 -4.824 -14.950 1.00 97.00 214 LEU A O 1
ATOM 1755 N N . ILE A 1 215 ? -1.653 -2.868 -15.144 1.00 98.00 215 ILE A N 1
ATOM 1756 C CA . ILE A 1 215 ? -0.390 -3.468 -15.595 1.00 98.00 215 ILE A CA 1
ATOM 1757 C C . ILE A 1 215 ? 0.191 -4.366 -14.497 1.00 98.00 215 ILE A C 1
ATOM 1759 O O . ILE A 1 215 ? 0.569 -5.499 -14.787 1.00 98.00 215 ILE A O 1
ATOM 1763 N N . ARG A 1 216 ? 0.194 -3.932 -13.229 1.00 97.25 216 ARG A N 1
ATOM 1764 C CA . ARG A 1 216 ? 0.609 -4.762 -12.083 1.00 97.25 216 ARG A CA 1
ATOM 1765 C C . ARG A 1 216 ? -0.233 -6.032 -11.964 1.00 97.25 216 ARG A C 1
ATOM 1767 O O . ARG A 1 216 ? 0.321 -7.113 -11.762 1.00 97.25 216 ARG A O 1
ATOM 1774 N N . HIS A 1 217 ? -1.553 -5.936 -12.119 1.00 96.19 217 HIS A N 1
ATOM 1775 C CA . HIS A 1 217 ? -2.432 -7.105 -12.127 1.00 96.19 217 HIS A CA 1
ATOM 1776 C C . HIS A 1 217 ? -2.032 -8.086 -13.245 1.00 96.19 217 HIS A C 1
ATOM 1778 O O . HIS A 1 217 ? -1.952 -9.294 -13.018 1.00 96.19 217 HIS A O 1
ATOM 1784 N N . ASP A 1 218 ? -1.759 -7.587 -14.451 1.00 97.88 218 ASP A N 1
ATOM 1785 C CA . ASP A 1 218 ? -1.296 -8.406 -15.575 1.00 97.88 218 ASP A CA 1
ATOM 1786 C C . ASP A 1 218 ? 0.093 -9.013 -15.324 1.00 97.88 218 ASP A C 1
ATOM 1788 O O . ASP A 1 218 ? 0.312 -10.188 -15.627 1.00 97.88 218 ASP A O 1
ATOM 1792 N N . CYS A 1 219 ? 1.025 -8.265 -14.728 1.00 97.06 219 CYS A N 1
ATOM 1793 C CA . CYS A 1 219 ? 2.341 -8.758 -14.313 1.00 97.06 219 CYS A CA 1
ATOM 1794 C C . CYS A 1 219 ? 2.225 -9.977 -13.394 1.00 97.06 219 CYS A C 1
ATOM 1796 O O . CYS A 1 219 ? 2.854 -10.999 -13.674 1.00 97.06 219 CYS A O 1
ATOM 1798 N N . VAL A 1 220 ? 1.374 -9.897 -12.369 1.00 95.00 220 VAL A N 1
ATOM 1799 C CA . VAL A 1 220 ? 1.215 -10.957 -11.363 1.00 95.00 220 VAL A CA 1
ATOM 1800 C C . VAL A 1 220 ? 0.384 -12.133 -11.875 1.00 95.00 220 VAL A C 1
ATOM 1802 O O . VAL A 1 220 ? 0.798 -13.281 -11.740 1.00 95.00 220 VAL A O 1
ATOM 1805 N N . HIS A 1 221 ? -0.771 -11.881 -12.492 1.00 95.12 221 HIS A N 1
ATOM 1806 C CA . HIS A 1 221 ? -1.736 -12.945 -12.805 1.00 95.12 221 HIS A CA 1
ATOM 1807 C C . HIS A 1 221 ? -1.674 -13.454 -14.245 1.00 95.12 221 HIS A C 1
ATOM 1809 O O . HIS A 1 221 ? -2.279 -14.474 -14.566 1.00 95.12 221 HIS A O 1
ATOM 1815 N N . ARG A 1 222 ? -0.977 -12.745 -15.136 1.00 95.25 222 ARG A N 1
ATOM 1816 C CA . ARG A 1 222 ? -0.902 -13.070 -16.570 1.00 95.25 222 ARG A CA 1
ATOM 1817 C C . ARG A 1 222 ? 0.531 -13.028 -17.098 1.00 95.25 222 ARG A C 1
ATOM 1819 O O . ARG A 1 222 ? 0.748 -12.930 -18.305 1.00 95.25 222 ARG A O 1
ATOM 1826 N N . SER A 1 223 ? 1.518 -13.072 -16.201 1.00 93.69 223 SER A N 1
ATOM 1827 C CA . SER A 1 223 ? 2.944 -12.982 -16.534 1.00 93.69 223 SER A CA 1
ATOM 1828 C C . SER A 1 223 ? 3.267 -11.777 -17.432 1.00 93.69 223 SER A C 1
ATOM 1830 O O . SER A 1 223 ? 4.042 -11.880 -18.384 1.00 93.69 223 SER A O 1
ATOM 1832 N N . GLY A 1 224 ? 2.658 -10.625 -17.152 1.00 94.62 224 GLY A N 1
ATOM 1833 C CA . GLY A 1 224 ? 2.864 -9.374 -17.885 1.00 94.62 224 GLY A CA 1
ATOM 1834 C C . GLY A 1 224 ? 2.146 -9.308 -19.229 1.00 94.62 224 GLY A C 1
ATOM 1835 O O . GLY A 1 224 ? 2.575 -8.552 -20.097 1.00 94.62 224 GLY A O 1
ATOM 1836 N N . LYS A 1 225 ? 1.092 -10.103 -19.431 1.00 96.94 225 LYS A N 1
ATOM 1837 C CA . LYS A 1 225 ? 0.265 -10.075 -20.643 1.00 96.94 225 LYS A CA 1
ATOM 1838 C C . LYS A 1 225 ? -1.138 -9.561 -20.338 1.00 96.94 225 LYS A C 1
ATOM 1840 O O . LYS A 1 225 ? -1.693 -9.854 -19.285 1.00 96.94 225 LYS A O 1
ATOM 1845 N N . THR A 1 226 ? -1.739 -8.856 -21.285 1.00 96.50 226 THR A N 1
ATOM 1846 C CA . THR A 1 226 ? -3.153 -8.483 -21.221 1.00 96.50 226 THR A CA 1
ATOM 1847 C C . THR A 1 226 ? -4.052 -9.720 -21.294 1.00 96.50 226 THR A C 1
ATOM 1849 O O . THR A 1 226 ? -3.600 -10.830 -21.593 1.00 96.50 226 THR A O 1
ATOM 1852 N N . LYS A 1 227 ? -5.360 -9.533 -21.071 1.00 93.50 227 LYS A N 1
ATOM 1853 C CA . LYS A 1 227 ? -6.374 -10.589 -21.260 1.00 93.50 227 LYS A CA 1
ATOM 1854 C C . LYS A 1 227 ? -6.335 -11.217 -22.658 1.00 93.50 227 LYS A C 1
ATOM 1856 O O . LYS A 1 227 ? -6.572 -12.412 -22.779 1.00 93.50 227 LYS A O 1
ATOM 1861 N N . ASP A 1 228 ? -5.967 -10.436 -23.670 1.00 95.50 228 ASP A N 1
ATOM 1862 C CA . ASP A 1 228 ? -5.868 -10.881 -25.066 1.00 95.50 228 ASP A CA 1
ATOM 1863 C C . ASP A 1 228 ? -4.495 -11.497 -25.403 1.00 95.50 228 ASP A C 1
ATOM 1865 O O . ASP A 1 228 ? -4.198 -11.788 -26.558 1.00 95.50 228 ASP A O 1
ATOM 1869 N N . GLY A 1 229 ? -3.617 -11.669 -24.408 1.00 94.50 229 GLY A N 1
ATOM 1870 C CA . GLY A 1 229 ? -2.303 -12.298 -24.564 1.00 94.50 229 GLY A CA 1
ATOM 1871 C C . GLY A 1 229 ? -1.185 -11.370 -25.051 1.00 94.50 229 GLY A C 1
ATOM 1872 O O . GLY A 1 229 ? -0.050 -11.829 -25.209 1.00 94.50 229 GLY A O 1
ATOM 1873 N N . LYS A 1 230 ? -1.452 -10.071 -25.248 1.00 96.19 230 LYS A N 1
ATOM 1874 C CA . LYS A 1 230 ? -0.434 -9.088 -25.653 1.00 96.19 230 LYS A CA 1
ATOM 1875 C C . LYS A 1 230 ? 0.487 -8.763 -24.477 1.00 96.19 230 LYS A C 1
ATOM 1877 O O . LYS A 1 230 ? 0.008 -8.391 -23.413 1.00 96.19 230 LYS A O 1
ATOM 1882 N N . ALA A 1 231 ? 1.799 -8.868 -24.665 1.00 95.19 231 ALA A N 1
ATOM 1883 C CA . ALA A 1 231 ? 2.764 -8.510 -23.627 1.00 95.19 231 ALA A CA 1
ATOM 1884 C C . ALA A 1 231 ? 2.817 -6.991 -23.393 1.00 95.19 231 ALA A C 1
ATOM 1886 O O . ALA A 1 231 ? 2.823 -6.209 -24.348 1.00 95.19 231 ALA A O 1
ATOM 1887 N N . HIS A 1 232 ? 2.905 -6.591 -22.125 1.00 96.25 232 HIS A N 1
ATOM 1888 C CA . HIS A 1 232 ? 3.278 -5.236 -21.735 1.00 96.25 232 HIS A CA 1
ATOM 1889 C C . HIS A 1 232 ? 4.767 -5.022 -21.984 1.00 96.25 232 HIS A C 1
ATOM 1891 O O . HIS A 1 232 ? 5.598 -5.850 -21.605 1.00 96.25 232 HIS A O 1
ATOM 1897 N N . TYR A 1 233 ? 5.101 -3.897 -22.606 1.00 95.50 233 TYR A N 1
ATOM 1898 C CA . TYR A 1 233 ? 6.472 -3.413 -22.663 1.00 95.50 233 TYR A CA 1
ATOM 1899 C C . TYR A 1 233 ? 6.655 -2.398 -21.539 1.00 95.50 233 TYR A C 1
ATOM 1901 O O . TYR A 1 233 ? 5.982 -1.373 -21.528 1.00 95.50 233 TYR A O 1
ATOM 1909 N N . ILE A 1 234 ? 7.530 -2.721 -20.589 1.00 97.38 234 ILE A N 1
ATOM 1910 C CA . ILE A 1 234 ? 7.853 -1.878 -19.438 1.00 97.38 234 ILE A CA 1
ATOM 1911 C C . ILE A 1 234 ? 9.332 -1.544 -19.553 1.00 97.38 234 ILE A C 1
ATOM 1913 O O . ILE A 1 234 ? 10.170 -2.450 -19.518 1.00 97.38 234 ILE A O 1
ATOM 1917 N N . SER A 1 235 ? 9.651 -0.268 -19.723 1.00 95.75 235 SER A N 1
ATOM 1918 C CA . SER A 1 235 ? 11.022 0.234 -19.747 1.00 95.75 235 SER A CA 1
ATOM 1919 C C . SER A 1 235 ? 11.504 0.641 -18.352 1.00 95.75 235 SER A C 1
ATOM 1921 O O . SER A 1 235 ? 10.709 0.800 -17.425 1.00 95.75 235 SER A O 1
ATOM 1923 N N . ARG A 1 236 ? 12.818 0.848 -18.212 1.00 95.06 236 ARG A N 1
ATOM 1924 C CA . ARG A 1 236 ? 13.424 1.448 -17.013 1.00 95.06 236 ARG A CA 1
ATOM 1925 C C . ARG A 1 236 ? 12.779 2.798 -16.672 1.00 95.06 236 ARG A C 1
ATOM 1927 O O . ARG A 1 236 ? 12.440 3.036 -15.518 1.00 95.06 236 ARG A O 1
ATOM 1934 N N . ASP A 1 237 ? 12.536 3.629 -17.683 1.00 94.75 237 ASP A N 1
ATOM 1935 C CA . ASP A 1 237 ? 11.938 4.957 -17.521 1.00 94.75 237 ASP A CA 1
ATOM 1936 C C . ASP A 1 237 ? 10.488 4.883 -17.032 1.00 94.75 237 ASP A C 1
ATOM 1938 O O . ASP A 1 237 ? 10.056 5.730 -16.254 1.00 94.75 237 ASP A O 1
ATOM 1942 N N . ASP A 1 238 ? 9.725 3.872 -17.465 1.00 97.31 238 ASP A N 1
ATOM 1943 C CA . ASP A 1 238 ? 8.351 3.669 -16.989 1.00 97.31 238 ASP A CA 1
ATOM 1944 C C . ASP A 1 238 ? 8.328 3.347 -15.491 1.00 97.31 238 ASP A C 1
ATOM 1946 O O . ASP A 1 238 ? 7.470 3.850 -14.766 1.00 97.31 238 ASP A O 1
ATOM 1950 N N . ILE A 1 239 ? 9.290 2.545 -15.026 1.00 97.81 239 ILE A N 1
ATOM 1951 C CA . ILE A 1 239 ? 9.451 2.193 -13.610 1.00 97.81 239 ILE A CA 1
ATOM 1952 C C . ILE A 1 239 ? 9.887 3.419 -12.812 1.00 97.81 239 ILE A C 1
ATOM 1954 O O . ILE A 1 239 ? 9.317 3.685 -11.762 1.00 97.81 239 ILE A O 1
ATOM 1958 N N . GLN A 1 240 ? 10.851 4.194 -13.316 1.00 95.81 240 GLN A N 1
ATOM 1959 C CA . GLN A 1 240 ? 11.327 5.395 -12.631 1.00 95.81 240 GLN A CA 1
ATOM 1960 C C . GLN A 1 240 ? 10.208 6.430 -12.474 1.00 95.81 240 GLN A C 1
ATOM 1962 O O . GLN A 1 240 ? 10.016 6.975 -11.391 1.00 95.81 240 GLN A O 1
ATOM 1967 N N . LYS A 1 241 ? 9.428 6.668 -13.536 1.00 97.12 241 LYS A N 1
ATOM 1968 C CA . LYS A 1 241 ? 8.251 7.548 -13.477 1.00 97.12 241 LYS A CA 1
ATOM 1969 C C . LYS A 1 241 ? 7.236 7.048 -12.456 1.00 97.12 241 LYS A C 1
ATOM 1971 O O . LYS A 1 241 ? 6.720 7.846 -11.683 1.00 97.12 241 LYS A O 1
ATOM 1976 N N . LEU A 1 242 ? 6.986 5.739 -12.431 1.00 98.44 242 LEU A N 1
ATOM 1977 C CA . LEU A 1 242 ? 6.052 5.153 -11.480 1.00 98.44 242 LEU A CA 1
ATOM 1978 C C . LEU A 1 242 ? 6.538 5.289 -10.038 1.00 98.44 242 LEU A C 1
ATOM 1980 O O . LEU A 1 242 ? 5.748 5.675 -9.186 1.00 98.44 242 LEU A O 1
ATOM 1984 N N . ALA A 1 243 ? 7.816 5.014 -9.771 1.00 97.06 243 ALA A N 1
ATOM 1985 C CA . ALA A 1 243 ? 8.410 5.185 -8.451 1.00 97.06 243 ALA A CA 1
ATOM 1986 C C . ALA A 1 243 ? 8.253 6.633 -7.963 1.00 97.06 243 ALA A C 1
ATOM 1988 O O . ALA A 1 243 ? 7.778 6.842 -6.855 1.00 97.06 243 ALA A O 1
ATOM 1989 N N . ILE A 1 244 ? 8.533 7.623 -8.821 1.00 94.81 244 ILE A N 1
ATOM 1990 C CA . ILE A 1 244 ? 8.364 9.048 -8.497 1.00 94.81 244 ILE A CA 1
ATOM 1991 C C . ILE A 1 244 ? 6.899 9.385 -8.182 1.00 94.81 244 ILE A C 1
ATOM 1993 O O . ILE A 1 244 ? 6.628 9.985 -7.143 1.00 94.81 244 ILE A O 1
ATOM 1997 N N . SER A 1 245 ? 5.948 8.988 -9.037 1.00 97.38 245 SER A N 1
ATOM 1998 C CA . SER A 1 245 ? 4.521 9.252 -8.791 1.00 97.38 245 SER A CA 1
ATOM 1999 C C . SER A 1 245 ? 4.021 8.558 -7.519 1.00 97.38 245 SER A C 1
ATOM 2001 O O . SER A 1 245 ? 3.263 9.151 -6.756 1.00 97.38 245 SER A O 1
ATOM 2003 N N . VAL A 1 246 ? 4.457 7.321 -7.251 1.00 98.19 246 VAL A N 1
ATOM 2004 C CA . VAL A 1 246 ? 4.113 6.606 -6.012 1.00 98.19 246 VAL A CA 1
ATOM 2005 C C . VAL A 1 246 ? 4.689 7.328 -4.795 1.00 98.19 246 VAL A C 1
ATOM 2007 O O . VAL A 1 246 ? 3.933 7.596 -3.864 1.00 98.19 246 VAL A O 1
ATOM 2010 N N . SER A 1 247 ? 5.973 7.697 -4.805 1.00 95.50 247 SER A N 1
ATOM 2011 C CA . SER A 1 247 ? 6.593 8.451 -3.709 1.00 95.50 247 SER A CA 1
ATOM 2012 C C . SER A 1 247 ? 5.852 9.758 -3.444 1.00 95.50 247 SER A C 1
ATOM 2014 O O . SER A 1 247 ? 5.542 10.062 -2.296 1.00 95.50 247 SER A O 1
ATOM 2016 N N . GLN A 1 248 ? 5.493 10.505 -4.493 1.00 95.75 248 GLN A N 1
ATOM 2017 C CA . GLN A 1 248 ? 4.756 11.760 -4.341 1.00 95.75 248 GLN A CA 1
ATOM 2018 C C . GLN A 1 248 ? 3.362 11.549 -3.741 1.00 95.75 248 GLN A C 1
ATOM 2020 O O . GLN A 1 248 ? 2.932 12.335 -2.900 1.00 95.75 248 GLN A O 1
ATOM 2025 N N . LEU A 1 249 ? 2.649 10.495 -4.146 1.00 97.25 249 LEU A N 1
ATOM 2026 C CA . LEU A 1 249 ? 1.341 10.181 -3.577 1.00 97.25 249 LEU A CA 1
ATOM 2027 C C . LEU A 1 249 ? 1.444 9.772 -2.104 1.00 97.25 249 LEU A C 1
ATOM 2029 O O . LEU A 1 249 ? 0.632 10.219 -1.297 1.00 97.25 249 LEU A O 1
ATOM 2033 N N . ILE A 1 250 ? 2.446 8.964 -1.750 1.00 96.44 250 ILE A N 1
ATOM 2034 C CA . ILE A 1 250 ? 2.716 8.585 -0.359 1.00 96.44 250 ILE A CA 1
ATOM 2035 C C . ILE A 1 250 ? 3.019 9.827 0.481 1.00 96.44 250 ILE A C 1
ATOM 2037 O O . ILE A 1 250 ? 2.421 9.982 1.538 1.00 96.44 250 ILE A O 1
ATOM 2041 N N . LEU A 1 251 ? 3.858 10.744 -0.011 1.00 93.88 251 LEU A N 1
ATOM 2042 C CA . LEU A 1 251 ? 4.153 12.015 0.660 1.00 93.88 251 LEU A CA 1
ATOM 2043 C C . LEU A 1 251 ? 2.896 12.873 0.849 1.00 93.88 251 LEU A C 1
ATOM 2045 O O . LEU A 1 251 ? 2.587 13.278 1.963 1.00 93.88 251 LEU A O 1
ATOM 2049 N N . ASN A 1 252 ? 2.115 13.085 -0.211 1.00 94.50 252 ASN A N 1
ATOM 2050 C CA . ASN A 1 252 ? 0.897 13.896 -0.137 1.00 94.50 252 ASN A CA 1
ATOM 2051 C C . ASN A 1 252 ? -0.142 13.306 0.829 1.00 94.50 252 ASN A C 1
ATOM 2053 O O . ASN A 1 252 ? -0.848 14.041 1.519 1.00 94.50 252 ASN A O 1
ATOM 2057 N N . LEU A 1 253 ? -0.278 11.976 0.843 1.00 95.94 253 LEU A N 1
ATOM 2058 C CA . LEU A 1 253 ? -1.170 11.296 1.773 1.00 95.94 253 LEU A CA 1
ATOM 2059 C C . LEU A 1 253 ? -0.632 11.369 3.204 1.00 95.94 253 LEU A C 1
ATOM 2061 O O . LEU A 1 253 ? -1.413 11.587 4.127 1.00 95.94 253 LEU A O 1
ATOM 2065 N N . HIS A 1 254 ? 0.683 11.237 3.377 1.00 93.81 254 HIS A N 1
ATOM 2066 C CA . HIS A 1 254 ? 1.329 11.366 4.670 1.00 93.81 254 HIS A CA 1
ATOM 2067 C C . HIS A 1 254 ? 1.086 12.739 5.293 1.00 93.81 254 HIS A C 1
ATOM 2069 O O . HIS A 1 254 ? 0.644 12.809 6.439 1.00 93.81 254 HIS A O 1
ATOM 2075 N N . ASP A 1 255 ? 1.282 13.804 4.512 1.00 91.00 255 ASP A N 1
ATOM 2076 C CA . ASP A 1 255 ? 1.002 15.179 4.924 1.00 91.00 255 ASP A CA 1
ATOM 2077 C C . ASP A 1 255 ? -0.466 15.328 5.345 1.00 91.00 255 ASP A C 1
ATOM 2079 O O . ASP A 1 255 ? -0.756 15.836 6.427 1.00 91.00 255 ASP A O 1
ATOM 2083 N N . ALA A 1 256 ? -1.406 14.820 4.536 1.00 91.88 256 ALA A N 1
ATOM 2084 C CA . ALA A 1 256 ? -2.834 14.854 4.855 1.00 91.88 256 ALA A CA 1
ATOM 2085 C C . ALA A 1 256 ? -3.177 14.112 6.162 1.00 91.88 256 ALA A C 1
ATOM 2087 O O . ALA A 1 256 ? -4.054 14.555 6.900 1.00 91.88 256 ALA A O 1
ATOM 2088 N N . MET A 1 257 ? -2.488 13.007 6.451 1.00 90.00 257 MET A N 1
ATOM 2089 C CA . MET A 1 257 ? -2.670 12.225 7.675 1.00 90.00 257 MET A CA 1
ATOM 2090 C C . MET A 1 257 ? -2.072 12.912 8.908 1.00 90.00 257 MET A C 1
ATOM 2092 O O . MET A 1 257 ? -2.730 12.941 9.941 1.00 90.00 257 MET A O 1
ATOM 2096 N N . GLN A 1 258 ? -0.901 13.551 8.809 1.00 84.25 258 GLN A N 1
ATOM 2097 C CA . GLN A 1 258 ? -0.322 14.288 9.944 1.00 84.25 258 GLN A CA 1
ATOM 2098 C C . GLN A 1 258 ? -1.231 15.425 10.442 1.00 84.25 258 GLN A C 1
ATOM 2100 O O . GLN A 1 258 ? -1.289 15.697 11.641 1.00 84.25 258 GLN A O 1
ATOM 2105 N N . TYR A 1 259 ? -1.993 16.070 9.550 1.00 77.75 259 TYR A N 1
ATOM 2106 C CA . TYR A 1 259 ? -2.983 17.073 9.959 1.00 77.75 259 TYR A CA 1
ATOM 2107 C C . TYR A 1 259 ? -4.104 16.495 10.840 1.00 77.75 259 TYR A C 1
ATOM 2109 O O . TYR A 1 259 ? -4.704 17.245 11.611 1.00 77.75 259 TYR A O 1
ATOM 2117 N N . LEU A 1 260 ? -4.406 15.193 10.766 1.00 73.06 260 LEU A N 1
ATOM 2118 C CA . LEU A 1 260 ? -5.393 14.561 11.650 1.00 73.06 260 LEU A CA 1
ATOM 2119 C C . LEU A 1 260 ? -4.871 14.477 13.089 1.00 73.06 260 LEU A C 1
ATOM 2121 O O . LEU A 1 260 ? -5.592 14.845 14.015 1.00 73.06 260 LEU A O 1
ATOM 2125 N N . ASP A 1 261 ? -3.614 14.073 13.272 1.00 63.81 261 ASP A N 1
ATOM 2126 C CA . ASP A 1 261 ? -3.000 13.893 14.595 1.00 63.81 261 ASP A CA 1
ATOM 2127 C C . ASP A 1 261 ? -2.883 15.219 15.371 1.00 63.81 261 ASP A C 1
ATOM 2129 O O . ASP A 1 261 ? -3.129 15.279 16.582 1.00 63.81 261 ASP A O 1
ATOM 2133 N N . VAL A 1 262 ? -2.598 16.321 14.667 1.00 60.44 262 VAL A N 1
ATOM 2134 C CA . VAL A 1 262 ? -2.578 17.672 15.256 1.00 60.44 262 VAL A CA 1
ATOM 2135 C C . VAL A 1 262 ? -3.970 18.077 15.763 1.00 60.44 262 VAL A C 1
ATOM 2137 O O . VAL A 1 262 ? -4.108 18.536 16.893 1.00 60.44 262 VAL A O 1
ATOM 2140 N N . ASN A 1 263 ? -5.031 17.824 14.993 1.00 55.50 263 ASN A N 1
ATOM 2141 C CA . ASN A 1 263 ? -6.397 18.186 15.396 1.00 55.50 263 ASN A CA 1
ATOM 2142 C C . ASN A 1 263 ? -6.948 17.316 16.544 1.00 55.50 263 ASN A C 1
ATOM 2144 O O . ASN A 1 263 ? -7.824 17.752 17.297 1.00 55.50 263 ASN A O 1
ATOM 2148 N N . ILE A 1 264 ? -6.453 16.084 16.697 1.00 55.69 264 ILE A N 1
ATOM 2149 C CA . ILE A 1 264 ? -6.807 15.208 17.823 1.00 55.69 264 ILE A CA 1
ATOM 2150 C C . ILE A 1 264 ? -6.138 15.703 19.111 1.00 55.69 264 ILE A C 1
ATOM 2152 O O . ILE A 1 264 ? -6.804 15.818 20.142 1.00 55.69 264 ILE A O 1
ATOM 2156 N N . SER A 1 265 ? -4.846 16.046 19.061 1.00 52.16 265 SER A N 1
ATOM 2157 C CA . SER A 1 265 ? -4.121 16.556 20.235 1.00 52.16 265 SER A CA 1
ATOM 2158 C C . SER A 1 265 ? -4.670 17.900 20.744 1.00 52.16 265 SER A C 1
ATOM 2160 O O . SER A 1 265 ? -4.813 18.078 21.956 1.00 52.16 265 SER A O 1
ATOM 2162 N N . GLU A 1 266 ? -5.089 18.802 19.849 1.00 45.75 266 GLU A N 1
ATOM 2163 C CA . GLU A 1 266 ? -5.746 20.065 20.223 1.00 45.75 266 GLU A CA 1
ATOM 2164 C C . GLU A 1 266 ? -7.129 19.861 20.876 1.00 45.75 266 GLU A C 1
ATOM 2166 O O . GLU A 1 266 ? -7.469 20.561 21.832 1.00 45.75 266 GLU A O 1
ATOM 2171 N N . ASN A 1 267 ? -7.912 18.871 20.429 1.00 45.00 267 ASN A N 1
ATOM 2172 C CA . ASN A 1 267 ? -9.224 18.566 21.016 1.00 45.00 267 ASN A CA 1
ATOM 2173 C C . ASN A 1 267 ? -9.134 17.905 22.402 1.00 45.00 267 ASN A C 1
ATOM 2175 O O . ASN A 1 267 ? -10.001 18.135 23.246 1.00 45.00 267 ASN A O 1
ATOM 2179 N N . ILE A 1 268 ? -8.086 17.122 22.675 1.00 45.94 268 ILE A N 1
ATOM 2180 C CA . ILE A 1 268 ? -7.872 16.506 23.996 1.00 45.94 268 ILE A CA 1
ATOM 2181 C C . ILE A 1 268 ? -7.399 17.556 25.018 1.00 45.94 268 ILE A C 1
ATOM 2183 O O . ILE A 1 268 ? -7.814 17.513 26.176 1.00 45.94 268 ILE A O 1
ATOM 2187 N N . GLY A 1 269 ? -6.612 18.555 24.597 1.00 39.53 269 GLY A N 1
ATOM 2188 C CA . GLY A 1 269 ? -6.183 19.672 25.454 1.00 39.53 269 GLY A CA 1
ATOM 2189 C C . GLY A 1 269 ? -7.312 20.613 25.906 1.00 39.53 269 GLY A C 1
ATOM 2190 O O . GLY A 1 269 ? -7.124 21.390 26.841 1.00 39.53 269 GLY A O 1
ATOM 2191 N N . GLY A 1 270 ? -8.487 20.537 25.269 1.00 34.31 270 GLY A N 1
ATOM 2192 C CA . GLY A 1 270 ? -9.679 21.325 25.603 1.00 34.31 270 GLY A CA 1
ATOM 2193 C C . GLY A 1 270 ? -10.623 20.679 26.624 1.00 34.31 270 GLY A C 1
ATOM 2194 O O . GLY A 1 270 ? -11.570 21.333 27.063 1.00 34.31 270 GLY A O 1
ATOM 2195 N N . ILE A 1 271 ? -10.387 19.424 27.023 1.00 39.06 271 ILE A N 1
ATOM 2196 C CA . ILE A 1 271 ? -11.188 18.740 28.047 1.00 39.06 271 ILE A CA 1
ATOM 2197 C C . ILE A 1 271 ? -10.418 18.778 29.370 1.00 39.06 271 ILE A C 1
ATOM 2199 O O . ILE A 1 271 ? -9.798 17.807 29.796 1.00 39.06 271 ILE A O 1
ATOM 2203 N N . SER A 1 272 ? -10.455 19.934 30.033 1.00 32.06 272 SER A N 1
ATOM 2204 C CA . SER A 1 272 ? -10.158 20.014 31.463 1.00 32.06 272 SER A CA 1
ATOM 2205 C C . SER A 1 272 ? -11.363 19.485 32.248 1.00 32.06 272 SER A C 1
ATOM 2207 O O . SER A 1 272 ? -12.464 20.018 32.087 1.00 32.06 272 SER A O 1
ATOM 2209 N N . PHE A 1 273 ? -11.153 18.453 33.070 1.00 35.34 273 PHE A N 1
ATOM 2210 C CA . PHE A 1 273 ? -12.090 18.062 34.132 1.00 35.34 273 PHE A CA 1
ATOM 2211 C C . PHE A 1 273 ? -12.336 19.208 35.120 1.00 35.34 273 PHE A C 1
ATOM 2213 O O . PHE A 1 273 ? -11.375 19.965 35.395 1.00 35.34 273 PHE A O 1
#

Foldseek 3Di:
DADWFWWAQLVPRDIDIHDPDPDPDPPDDDPDDWDWDWDWDADPPPGDTWTKIWTDGPVDPYIDIDTPRTDTDDPPHAQLVRLLVSLVVQLVVLVCQLPDPPNDWDPLVLLVLLLSLVVSLLSSLLSNLLSVCLVDPLLLVLLQCQDPVRNPDDDDPVVCVVDVCVSNVVSVVVSVPDPSLPCVVSQSSCCSRVVDRLCVLCVVCVVVSNVSSQQSVCCPPVVQADPVRHHDDGGSVNSVVSSVVSNSSSVVVVVVNVVSVVVVVVVVVPDDD

Sequence (273 aa):
MYGNIEFYCSRCGELNSHEPDSNNDLSLAIDGEVEHQLEILNCTNCGNPFQVHVSKDPNSLNFDYHLNDGYKLGEEESEYQAVFKSAVFNLDQLTYHLLSENYVNNTYFNRLFYTQCIITLETYFGDALRCHVLSSDEYIKKFILTSEKLKNETYSLKLIIQKPNLLEDIVTSRLSEILYHNLGVVSKIYMNVLDIDLQKLIVNERRYFETAILIRHDCVHRSGKTKDGKAHYISRDDIQKLAISVSQLILNLHDAMQYLDVNISENIGGISF